Protein AF-A0A2D7C4F8-F1 (afdb_monomer)

Sequence (182 aa):
SFDSSTNKYTITNNQLGSSGSLSIASMSSALSTALSMSTSSTASQGVNAAGMIDGVAMTSFGSQLTSGSGSSKGLTLDLSSSATPTTISVGNSLSNQLSGLLDGFLTSSLSDNYTNSIPEKISDLDNDVADIELESQTVEDRLTSLRERYVSQFTRMEQLSISLKSTQDMMSNLMKSLYSDN

pLDDT: mean 78.39, std 13.44, range [43.91, 95.94]

Mean predicted aligned error: 18.61 Å

Radius of gyration: 54.64 Å; Cα contacts (8 Å, |Δi|>4): 133; chains: 1; bounding box: 105×44×159 Å

Solvent-accessible surface area (backbone atoms only — not comparable to full-atom values): 10742 Å² total; per-residue (Å²): 90,77,39,85,91,77,71,39,74,50,88,83,73,90,54,60,8,56,88,28,47,56,79,51,91,74,82,54,73,68,55,28,65,74,58,74,49,54,69,80,55,79,52,76,72,32,59,48,48,80,56,63,61,97,87,41,75,37,51,53,58,23,42,34,36,33,27,82,55,76,96,51,46,75,45,73,46,74,52,92,59,95,75,72,97,76,88,83,89,78,78,81,51,69,68,55,52,48,48,50,50,48,50,47,48,49,49,50,40,59,72,76,38,50,79,49,57,54,57,48,52,50,52,49,50,54,49,53,52,53,52,52,52,54,52,51,52,54,50,52,53,52,51,50,54,50,50,54,50,50,53,54,50,50,55,51,52,51,54,50,49,52,51,50,52,52,50,49,52,52,51,49,50,51,51,50,53,65,66,69,76,112

Foldseek 3Di:
DADPVVRADDDDFPFAAQVRADFDPDDDPVVCVNHVDDRPRGDPGHHWDWDDDPNHTFDTDGQKTARCDDPRHGPIDGHPDDDDDDDDDDDDDPVNVVVCVVVVCCCCCVPPPVVDPVVVVVVVVVVVVVVVVVVVVVVVVVVVVVVVVVVVVVVVVVVVVVVVVVVVVVVVVVVCVVVVVD

Secondary structure (DSSP, 8-state):
-EETTTTEEPP-----SGGG--------HHHHHHHT--TT--PPPP-----EETTEEPEEETTEEE--SGGGTT-EEE-SS-PPP----PPPPHHHHHHHHHHHHHHHHHHHTTTTHHHHHHHHHHHHHHHHHHHHHHHHHHHHHHHHHHHHHHHHHHHHHHHHHHHHHHHHHHHHHHHH--

Structure (mmCIF, N/CA/C/O backbone):
data_AF-A0A2D7C4F8-F1
#
_entry.id   AF-A0A2D7C4F8-F1
#
loop_
_atom_site.group_PDB
_atom_site.id
_atom_site.type_symbol
_atom_site.label_atom_id
_atom_site.label_alt_id
_atom_site.label_comp_id
_atom_site.label_asym_id
_atom_site.label_entity_id
_atom_site.label_seq_id
_atom_site.pdbx_PDB_ins_code
_atom_site.Cartn_x
_atom_site.Cartn_y
_atom_site.Cartn_z
_atom_site.occupancy
_atom_site.B_iso_or_equiv
_atom_site.auth_seq_id
_atom_site.auth_comp_id
_atom_site.auth_asym_id
_atom_site.auth_atom_id
_atom_site.pdbx_PDB_model_num
ATOM 1 N N . SER A 1 1 ? 34.582 4.085 -41.817 1.00 80.69 1 SER A N 1
ATOM 2 C CA . SER A 1 1 ? 35.970 3.583 -41.781 1.00 80.69 1 SER A CA 1
ATOM 3 C C . SER A 1 1 ? 36.303 2.918 -43.108 1.00 80.69 1 SER A C 1
ATOM 5 O O . SER A 1 1 ? 35.394 2.350 -43.701 1.00 80.69 1 SER A O 1
ATOM 7 N N . PHE A 1 2 ? 37.545 3.007 -43.585 1.00 82.56 2 PHE A N 1
ATOM 8 C CA . PHE A 1 2 ? 38.011 2.294 -44.780 1.00 82.56 2 PHE A CA 1
ATOM 9 C C . PHE A 1 2 ? 38.851 1.089 -44.354 1.00 82.56 2 PHE A C 1
ATOM 11 O O . PHE A 1 2 ? 39.763 1.239 -43.543 1.00 82.56 2 PHE A O 1
ATOM 18 N N . ASP A 1 3 ? 38.535 -0.085 -44.890 1.00 83.25 3 ASP A N 1
ATOM 19 C CA . ASP A 1 3 ? 39.302 -1.311 -44.688 1.00 83.25 3 ASP A CA 1
ATOM 20 C C . ASP A 1 3 ? 40.154 -1.583 -45.933 1.00 83.25 3 ASP A C 1
ATOM 22 O O . ASP A 1 3 ? 39.631 -1.922 -46.995 1.00 83.25 3 ASP A O 1
ATOM 26 N N . SER A 1 4 ? 41.474 -1.431 -45.800 1.00 84.00 4 SER A N 1
ATOM 27 C CA . SER A 1 4 ? 42.439 -1.628 -46.887 1.00 84.00 4 SER A CA 1
ATOM 28 C C . SER A 1 4 ? 42.643 -3.095 -47.272 1.00 84.00 4 SER A C 1
ATOM 30 O O . SER A 1 4 ? 43.149 -3.362 -48.359 1.00 84.00 4 SER A O 1
ATOM 32 N N . SER A 1 5 ? 42.243 -4.045 -46.419 1.00 84.12 5 SER A N 1
ATOM 33 C CA . SER A 1 5 ? 42.342 -5.482 -46.699 1.00 84.12 5 SER A CA 1
ATOM 34 C C . SER A 1 5 ? 41.169 -5.993 -47.538 1.00 84.12 5 SER A C 1
ATOM 36 O O . SER A 1 5 ? 41.344 -6.872 -48.379 1.00 84.12 5 SER A O 1
ATOM 38 N N . THR A 1 6 ? 39.983 -5.403 -47.358 1.00 79.25 6 THR A N 1
ATOM 39 C CA . THR A 1 6 ? 38.773 -5.737 -48.127 1.00 79.25 6 THR A CA 1
ATOM 40 C C . THR A 1 6 ? 38.414 -4.691 -49.186 1.00 79.25 6 THR A C 1
ATOM 42 O O . THR A 1 6 ? 37.493 -4.918 -49.970 1.00 79.25 6 THR A O 1
ATOM 45 N N . ASN A 1 7 ? 39.151 -3.574 -49.233 1.00 77.88 7 ASN A N 1
ATOM 46 C CA . ASN A 1 7 ? 38.943 -2.409 -50.097 1.00 77.88 7 ASN A CA 1
ATOM 47 C C . ASN A 1 7 ? 37.508 -1.845 -50.017 1.00 77.88 7 ASN A C 1
ATOM 49 O O . ASN A 1 7 ? 36.912 -1.479 -51.031 1.00 77.88 7 ASN A O 1
ATOM 53 N N . LYS A 1 8 ? 36.931 -1.816 -48.808 1.00 76.31 8 LYS A N 1
ATOM 54 C CA . LYS A 1 8 ? 35.533 -1.426 -48.554 1.00 76.31 8 LYS A CA 1
ATOM 55 C C . LYS A 1 8 ? 35.432 -0.241 -47.601 1.00 76.31 8 LYS A C 1
ATOM 57 O O . LYS A 1 8 ? 36.183 -0.128 -46.633 1.00 76.31 8 LYS A O 1
ATOM 62 N N . TYR A 1 9 ? 34.439 0.613 -47.846 1.00 79.62 9 TYR A N 1
ATOM 63 C CA . TYR A 1 9 ? 34.016 1.645 -46.905 1.00 79.62 9 TYR A CA 1
ATOM 64 C C . TYR A 1 9 ? 32.867 1.131 -46.037 1.00 79.62 9 TYR A C 1
ATOM 66 O O . TYR A 1 9 ? 31.817 0.741 -46.540 1.00 79.62 9 TYR A O 1
ATOM 74 N N . THR A 1 10 ? 33.051 1.192 -44.723 1.00 78.88 10 THR A N 1
ATOM 75 C CA . THR A 1 10 ? 32.003 0.926 -43.736 1.00 78.88 10 THR A CA 1
ATOM 76 C C . THR A 1 10 ? 31.458 2.247 -43.220 1.00 78.88 10 THR A C 1
ATOM 78 O O . THR A 1 10 ? 32.193 3.042 -42.620 1.00 78.88 10 THR A O 1
ATOM 81 N N . ILE A 1 11 ? 30.167 2.472 -43.441 1.00 79.25 11 ILE A N 1
ATOM 82 C CA . ILE A 1 11 ? 29.407 3.565 -42.839 1.00 79.25 11 ILE A CA 1
ATOM 83 C C . ILE A 1 11 ? 28.662 2.981 -41.641 1.00 79.25 11 ILE A C 1
ATOM 85 O O . ILE A 1 11 ? 27.919 2.012 -41.787 1.00 79.25 11 ILE A O 1
ATOM 89 N N . THR A 1 12 ? 28.873 3.564 -40.465 1.00 79.31 12 THR A N 1
ATOM 90 C CA . THR A 1 12 ? 28.241 3.121 -39.220 1.00 79.31 12 THR A CA 1
ATOM 91 C C . THR A 1 12 ? 27.404 4.258 -38.664 1.00 79.31 12 THR A C 1
ATOM 93 O O . THR A 1 12 ? 27.872 5.393 -38.600 1.00 79.31 12 THR A O 1
ATOM 96 N N . ASN A 1 13 ? 26.179 3.942 -38.254 1.00 79.81 13 ASN A N 1
ATOM 97 C CA . ASN A 1 13 ? 25.366 4.828 -37.437 1.00 79.81 13 ASN A CA 1
ATOM 98 C C . ASN A 1 13 ? 25.393 4.357 -35.990 1.00 79.81 13 ASN A C 1
ATOM 100 O O . ASN A 1 13 ? 25.248 3.167 -35.722 1.00 79.81 13 ASN A O 1
ATOM 104 N N . ASN A 1 14 ? 25.571 5.302 -35.075 1.00 78.31 14 ASN A N 1
ATOM 105 C CA . ASN A 1 14 ? 25.596 5.056 -33.637 1.00 78.31 14 ASN A CA 1
ATOM 106 C C . ASN A 1 14 ? 24.234 5.303 -32.970 1.00 78.31 14 ASN A C 1
ATOM 108 O O . ASN A 1 14 ? 24.121 5.145 -31.758 1.00 78.31 14 ASN A O 1
ATOM 112 N N . GLN A 1 15 ? 23.208 5.695 -33.730 1.00 77.69 15 GLN A N 1
ATOM 113 C CA . GLN A 1 15 ? 21.838 5.773 -33.229 1.00 77.69 15 GLN A CA 1
ATOM 114 C C . GLN A 1 15 ? 21.251 4.367 -33.069 1.00 77.69 15 GLN A C 1
ATOM 116 O O . GLN A 1 15 ? 21.284 3.560 -33.999 1.00 77.69 15 GLN A O 1
ATOM 121 N N . LEU A 1 16 ? 20.698 4.089 -31.890 1.00 76.56 16 LEU A N 1
ATOM 122 C CA . LEU A 1 16 ? 20.032 2.828 -31.573 1.00 76.56 16 LEU A CA 1
ATOM 123 C C . LEU A 1 16 ? 18.546 2.897 -31.955 1.00 76.56 16 LEU A C 1
ATOM 125 O O . LEU A 1 16 ? 17.927 3.960 -31.914 1.00 76.56 16 LEU A O 1
ATOM 129 N N . GLY A 1 17 ? 17.956 1.749 -32.288 1.00 78.00 17 GLY A N 1
ATOM 130 C CA . GLY A 1 17 ? 16.539 1.648 -32.639 1.00 78.00 17 GLY A CA 1
ATOM 131 C C . GLY A 1 17 ? 16.208 1.928 -34.099 1.00 78.00 17 GLY A C 1
ATOM 132 O O . GLY A 1 17 ? 17.077 2.191 -34.927 1.00 78.00 17 GLY A O 1
ATOM 133 N N . SER A 1 18 ? 14.914 1.896 -34.415 1.00 81.00 18 SER A N 1
ATOM 134 C CA . SER A 1 18 ? 14.386 2.068 -35.776 1.00 81.00 18 SER A CA 1
ATOM 135 C C . SER A 1 18 ? 14.745 3.413 -36.409 1.00 81.00 18 SER A C 1
ATOM 137 O O . SER A 1 18 ? 14.948 3.487 -37.622 1.00 81.00 18 SER A O 1
ATOM 139 N N . SER A 1 19 ? 14.900 4.455 -35.590 1.00 79.62 19 SER A N 1
ATOM 140 C CA . SER A 1 19 ? 15.345 5.791 -36.010 1.00 79.62 19 SER A CA 1
ATOM 141 C C . SER A 1 19 ? 16.797 5.819 -36.506 1.00 79.62 19 SER A C 1
ATOM 143 O O . SER A 1 19 ? 17.194 6.761 -37.185 1.00 79.62 19 SER A O 1
ATOM 145 N N . GLY A 1 20 ? 17.591 4.791 -36.191 1.00 79.19 20 GLY A N 1
ATOM 146 C CA . GLY A 1 20 ? 18.976 4.639 -36.629 1.00 79.19 20 GLY A CA 1
ATOM 147 C C . GLY A 1 20 ? 19.153 3.981 -38.002 1.00 79.19 20 GLY A C 1
ATOM 148 O O . GLY A 1 20 ? 20.283 3.680 -38.386 1.00 79.19 20 GLY A O 1
ATOM 149 N N . SER A 1 21 ? 18.075 3.747 -38.750 1.00 80.81 21 SER A N 1
ATOM 150 C CA . SER A 1 21 ? 18.147 3.077 -40.055 1.00 80.81 21 SER A CA 1
ATOM 151 C C . SER A 1 21 ? 18.856 3.940 -41.103 1.00 80.81 21 SER A C 1
ATOM 153 O O . SER A 1 21 ? 18.532 5.115 -41.278 1.00 80.81 21 SER A O 1
ATOM 155 N N . LEU A 1 22 ? 19.818 3.354 -41.822 1.00 79.94 22 LEU A N 1
ATOM 156 C CA . LEU A 1 22 ? 20.552 4.016 -42.905 1.00 79.94 22 LEU A CA 1
ATOM 157 C C . LEU A 1 22 ? 20.064 3.523 -44.259 1.00 79.94 22 LEU A C 1
ATOM 159 O O . LEU A 1 22 ? 19.889 2.330 -44.473 1.00 79.94 22 LEU A O 1
ATOM 163 N N . SER A 1 23 ? 19.896 4.441 -45.202 1.00 83.06 23 SER A N 1
ATOM 164 C CA . SER A 1 23 ? 19.632 4.094 -46.596 1.00 83.06 23 SER A CA 1
ATOM 165 C C . SER A 1 23 ? 20.352 5.061 -47.524 1.00 83.06 23 SER A C 1
ATOM 167 O O . SER A 1 23 ? 20.617 6.212 -47.170 1.00 83.06 23 SER A O 1
ATOM 169 N N . ILE A 1 24 ? 20.694 4.579 -48.716 1.00 83.88 24 ILE A N 1
ATOM 170 C CA . ILE A 1 24 ? 21.312 5.390 -49.763 1.00 83.88 24 ILE A CA 1
ATOM 171 C C . ILE A 1 24 ? 20.196 5.796 -50.721 1.00 83.88 24 ILE A C 1
ATOM 173 O O . ILE A 1 24 ? 19.728 4.982 -51.513 1.00 83.88 24 ILE A O 1
ATOM 177 N N . ALA A 1 25 ? 19.758 7.052 -50.631 1.00 86.00 25 ALA A N 1
ATOM 178 C CA . ALA A 1 25 ? 18.639 7.558 -51.427 1.00 86.00 25 ALA A CA 1
ATOM 179 C C . ALA A 1 25 ? 18.988 7.701 -52.918 1.00 86.00 25 ALA A C 1
ATOM 181 O O . ALA A 1 25 ? 18.169 7.418 -53.789 1.00 86.00 25 ALA A O 1
ATOM 182 N N . SER A 1 26 ? 20.211 8.134 -53.223 1.00 85.56 26 SER A N 1
ATOM 183 C CA . SER A 1 26 ? 20.713 8.271 -54.588 1.00 85.56 26 SER A CA 1
ATOM 184 C C . SER A 1 26 ? 22.238 8.219 -54.607 1.00 85.56 26 SER A C 1
ATOM 186 O O . SER A 1 26 ? 22.903 8.521 -53.615 1.00 85.56 26 SER A O 1
ATOM 188 N N . MET A 1 27 ? 22.802 7.804 -55.740 1.00 86.06 27 MET A N 1
ATOM 189 C CA . MET A 1 27 ? 24.244 7.790 -55.962 1.00 86.06 27 MET A CA 1
ATOM 190 C C . MET A 1 27 ? 24.550 7.878 -57.458 1.00 86.06 27 MET A C 1
ATOM 192 O O . MET A 1 27 ? 23.801 7.353 -58.280 1.00 86.06 27 MET A O 1
ATOM 196 N N . SER A 1 28 ? 25.650 8.542 -57.819 1.00 89.44 28 SER A N 1
ATOM 197 C CA . SER A 1 28 ? 26.116 8.591 -59.206 1.00 89.44 28 SER A CA 1
ATOM 198 C C . SER A 1 28 ? 26.785 7.276 -59.620 1.00 89.44 28 SER A C 1
ATOM 200 O O . SER A 1 28 ? 27.368 6.573 -58.795 1.00 89.44 28 SER A O 1
ATOM 202 N N . SER A 1 29 ? 26.765 6.971 -60.918 1.00 87.19 29 SER A N 1
ATOM 203 C CA . SER A 1 29 ? 27.402 5.773 -61.488 1.00 87.19 29 SER A CA 1
ATOM 204 C C . SER A 1 29 ? 28.923 5.733 -61.279 1.00 87.19 29 SER A C 1
ATOM 206 O O . SER A 1 29 ? 29.516 4.667 -61.103 1.00 87.19 29 SER A O 1
ATOM 208 N N . ALA A 1 30 ? 29.571 6.901 -61.260 1.00 87.75 30 ALA A N 1
ATOM 209 C CA . ALA A 1 30 ? 30.995 7.011 -60.961 1.00 87.75 30 ALA A CA 1
ATOM 210 C C . ALA A 1 30 ? 31.294 6.619 -59.504 1.00 87.75 30 ALA A C 1
ATOM 212 O O . ALA A 1 30 ? 32.216 5.845 -59.249 1.00 87.75 30 ALA A O 1
ATOM 213 N N . LEU A 1 31 ? 30.483 7.097 -58.552 1.00 84.69 31 LEU A N 1
ATOM 214 C CA . LEU A 1 31 ? 30.671 6.811 -57.130 1.00 84.69 31 LEU A CA 1
ATOM 215 C C . LEU A 1 31 ? 30.272 5.368 -56.778 1.00 84.69 31 LEU A C 1
ATOM 217 O O . LEU A 1 31 ? 30.963 4.728 -55.990 1.00 84.69 31 LEU A O 1
ATOM 221 N N . SER A 1 32 ? 29.235 4.816 -57.420 1.00 84.38 32 SER A N 1
ATOM 222 C CA . SER A 1 32 ? 28.855 3.404 -57.257 1.00 84.38 32 SER A CA 1
ATOM 223 C C . SER A 1 32 ? 29.971 2.456 -57.689 1.00 84.38 32 SER A C 1
ATOM 225 O O . SER A 1 32 ? 30.239 1.466 -57.014 1.00 84.38 32 SER A O 1
ATOM 227 N N . THR A 1 33 ? 30.654 2.786 -58.789 1.00 82.44 33 THR A N 1
ATOM 228 C CA . THR A 1 33 ? 31.781 2.000 -59.310 1.00 82.44 33 THR A CA 1
ATOM 229 C C . THR A 1 33 ? 33.013 2.142 -58.417 1.00 82.44 33 THR A C 1
ATOM 231 O O . THR A 1 33 ? 33.652 1.146 -58.093 1.00 82.44 33 THR A O 1
ATOM 234 N N . ALA A 1 34 ? 33.324 3.363 -57.971 1.00 82.12 34 ALA A N 1
ATOM 235 C CA . ALA A 1 34 ? 34.498 3.633 -57.143 1.00 82.12 34 ALA A CA 1
ATOM 236 C C . ALA A 1 34 ? 34.397 3.031 -55.729 1.00 82.12 34 ALA A C 1
ATOM 238 O O . ALA A 1 34 ? 35.395 2.547 -55.204 1.00 82.12 34 ALA A O 1
ATOM 239 N N 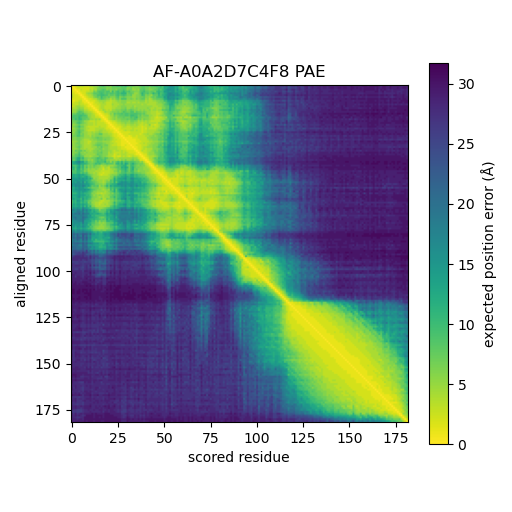. LEU A 1 35 ? 33.209 3.051 -55.110 1.00 80.56 35 LEU A N 1
ATOM 240 C CA . LEU A 1 35 ? 33.002 2.570 -53.736 1.00 80.56 35 LEU A CA 1
ATOM 241 C C . LEU A 1 35 ? 32.406 1.155 -53.676 1.00 80.56 35 LEU A C 1
ATOM 243 O O . LEU A 1 35 ? 32.260 0.614 -52.583 1.00 80.56 35 LEU A O 1
ATOM 247 N N . SER A 1 36 ? 32.064 0.549 -54.822 1.00 79.19 36 SER A N 1
ATOM 248 C CA . SER A 1 36 ? 31.381 -0.755 -54.903 1.00 79.19 36 SER A CA 1
ATOM 249 C C . SER A 1 36 ? 30.112 -0.831 -54.036 1.00 79.19 36 SER A C 1
ATOM 251 O O . SER A 1 36 ? 29.810 -1.854 -53.422 1.00 79.19 36 SER A O 1
ATOM 253 N N . MET A 1 37 ? 29.371 0.275 -53.977 1.00 79.12 37 MET A N 1
ATOM 254 C CA . MET A 1 37 ? 28.110 0.416 -53.246 1.00 79.12 37 MET A CA 1
ATOM 255 C C . MET A 1 37 ? 26.978 0.706 -54.240 1.00 79.12 37 MET A C 1
ATOM 257 O O . MET A 1 37 ? 27.218 1.157 -55.361 1.00 79.12 37 MET A O 1
ATOM 261 N N . SER A 1 38 ? 25.727 0.493 -53.847 1.00 81.38 38 SER A N 1
ATOM 262 C CA . SER A 1 38 ? 24.548 0.863 -54.638 1.00 81.38 38 SER A CA 1
ATOM 263 C C . SER A 1 38 ? 23.388 1.276 -53.731 1.00 81.38 38 SER A C 1
ATOM 265 O O . SER A 1 38 ? 23.434 1.080 -52.520 1.00 81.38 38 SER A O 1
ATOM 267 N N . THR A 1 39 ? 22.313 1.820 -54.305 1.00 80.81 39 THR A N 1
ATOM 268 C CA . THR A 1 39 ? 21.062 2.090 -53.568 1.00 80.81 39 THR A CA 1
ATOM 269 C C . THR A 1 39 ? 20.406 0.817 -53.020 1.00 80.81 39 THR A C 1
ATOM 271 O O . THR A 1 39 ? 19.573 0.890 -52.123 1.00 80.81 39 THR A O 1
ATOM 274 N N . SER A 1 40 ? 20.801 -0.358 -53.520 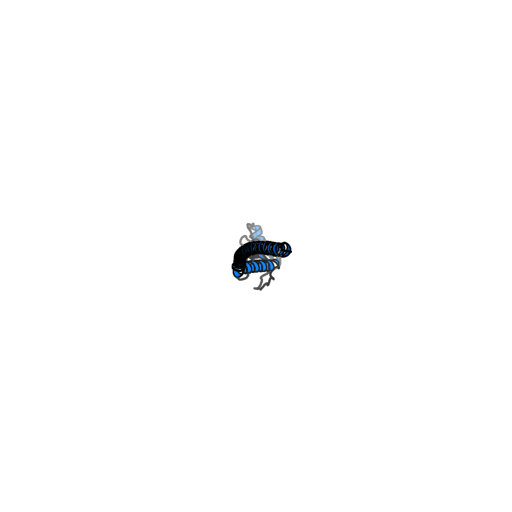1.00 74.75 40 SER A N 1
ATOM 275 C CA . SER A 1 40 ? 20.385 -1.669 -53.011 1.00 74.75 40 SER A CA 1
ATOM 276 C C . SER A 1 40 ? 21.328 -2.232 -51.943 1.00 74.75 40 SER A C 1
ATOM 278 O O . SER A 1 40 ? 21.067 -3.315 -51.423 1.00 74.75 40 SER A O 1
ATOM 280 N N . SER A 1 41 ? 22.427 -1.544 -51.612 1.00 74.06 41 SER A N 1
ATOM 281 C CA . SER A 1 41 ? 23.290 -1.935 -50.498 1.00 74.06 41 SER A CA 1
ATOM 282 C C . SER A 1 41 ? 22.507 -1.817 -49.193 1.00 74.06 41 SER A C 1
ATOM 284 O O . SER A 1 41 ? 22.204 -0.723 -48.723 1.00 74.06 41 SER A O 1
ATOM 286 N N . THR A 1 42 ? 22.161 -2.962 -48.614 1.00 63.09 42 THR A N 1
ATOM 287 C CA . THR A 1 42 ? 21.406 -3.046 -47.367 1.00 63.09 42 THR A CA 1
ATOM 288 C C . THR A 1 42 ? 22.293 -2.635 -46.197 1.00 63.09 42 THR A C 1
ATOM 290 O O . THR A 1 42 ? 23.211 -3.369 -45.827 1.00 63.09 42 THR A O 1
ATOM 293 N N . ALA A 1 43 ? 22.015 -1.483 -45.588 1.00 66.88 43 ALA A N 1
ATOM 294 C CA . ALA A 1 43 ? 22.417 -1.267 -44.205 1.00 66.88 43 ALA A CA 1
ATOM 295 C C . ALA A 1 43 ? 21.579 -2.193 -43.309 1.00 66.88 43 ALA A C 1
ATOM 297 O O . ALA A 1 43 ? 20.421 -2.483 -43.619 1.00 66.88 43 ALA A O 1
ATOM 298 N N . SER A 1 44 ? 22.149 -2.668 -42.199 1.00 71.44 44 SER A N 1
ATOM 299 C CA . SER A 1 44 ? 21.338 -3.328 -41.176 1.00 71.44 44 SER A CA 1
ATOM 300 C C . SER A 1 44 ? 20.308 -2.321 -40.676 1.00 71.44 44 SER A C 1
ATOM 302 O O . SER A 1 44 ? 20.680 -1.250 -40.195 1.00 71.44 44 SER A O 1
ATOM 304 N N . GLN A 1 45 ? 19.026 -2.650 -40.812 1.00 75.00 45 GLN A N 1
ATOM 305 C CA . GLN A 1 45 ? 17.955 -1.815 -40.283 1.00 75.00 45 GLN A CA 1
ATOM 306 C C . GLN A 1 45 ? 18.117 -1.719 -38.766 1.00 75.00 45 GLN A C 1
ATOM 308 O O . GLN A 1 45 ? 18.418 -2.715 -38.100 1.00 75.00 45 GLN A O 1
ATOM 313 N N . GLY A 1 46 ? 17.929 -0.519 -38.226 1.00 73.50 46 GLY A N 1
ATOM 314 C CA . GLY A 1 46 ? 17.864 -0.350 -36.787 1.00 73.50 46 GLY A CA 1
ATOM 315 C C . GLY A 1 46 ? 16.600 -1.027 -36.260 1.00 73.50 46 GLY A C 1
ATOM 316 O O . GLY A 1 46 ? 15.521 -0.871 -36.832 1.00 73.50 46 GLY A O 1
ATOM 317 N N . VAL A 1 47 ? 16.719 -1.794 -35.181 1.00 79.88 47 VAL A N 1
ATOM 318 C CA . VAL A 1 47 ? 15.582 -2.438 -34.511 1.00 79.88 47 VAL A CA 1
ATOM 319 C C . VAL A 1 47 ? 15.541 -1.922 -33.082 1.00 79.88 47 VAL A C 1
ATOM 321 O O . VAL A 1 47 ? 16.584 -1.789 -32.441 1.00 79.88 47 VAL A O 1
ATOM 324 N N . ASN A 1 48 ? 14.350 -1.571 -32.601 1.00 81.56 48 ASN A N 1
ATOM 325 C CA . ASN A 1 48 ? 14.181 -1.177 -31.205 1.00 81.56 48 ASN A CA 1
ATOM 326 C C . ASN A 1 48 ? 14.404 -2.386 -30.293 1.00 81.56 48 ASN A C 1
ATOM 328 O O . ASN A 1 48 ? 14.097 -3.519 -30.668 1.00 81.56 48 ASN A O 1
ATOM 332 N N . ALA A 1 49 ? 14.915 -2.141 -29.088 1.00 81.50 49 ALA A N 1
ATOM 333 C CA . ALA A 1 49 ? 14.941 -3.159 -28.051 1.00 81.50 49 ALA A CA 1
ATOM 334 C C . ALA A 1 49 ? 13.518 -3.677 -27.806 1.00 81.50 49 ALA A C 1
ATOM 336 O O . ALA A 1 49 ? 12.556 -2.920 -27.876 1.00 81.50 49 ALA A O 1
ATOM 337 N N . ALA A 1 50 ? 13.373 -4.960 -27.507 1.00 81.56 50 ALA A N 1
ATOM 338 C CA . ALA A 1 50 ? 12.093 -5.549 -27.144 1.00 81.56 50 ALA A CA 1
ATOM 339 C C . ALA A 1 50 ? 12.274 -6.351 -25.861 1.00 81.56 50 ALA A C 1
ATOM 341 O O . ALA A 1 50 ? 13.281 -7.036 -25.686 1.00 81.56 50 ALA A O 1
ATOM 342 N N . GLY A 1 51 ? 11.301 -6.260 -24.961 1.00 78.94 51 GLY A N 1
ATOM 343 C CA . GLY A 1 51 ? 11.354 -6.940 -23.677 1.00 78.94 51 GLY A CA 1
ATOM 344 C C . GLY A 1 51 ? 9.990 -6.997 -23.009 1.00 78.94 51 GLY A C 1
ATOM 345 O O . GLY A 1 51 ? 9.052 -6.295 -23.399 1.00 78.94 51 GLY A O 1
ATOM 346 N N . MET A 1 52 ? 9.893 -7.867 -22.009 1.00 82.25 52 MET A N 1
ATOM 347 C CA . MET A 1 52 ? 8.695 -8.060 -21.204 1.00 82.25 52 MET A CA 1
ATOM 348 C C . MET A 1 52 ? 9.063 -8.015 -19.724 1.00 82.25 52 MET A C 1
ATOM 350 O O . MET A 1 52 ? 10.112 -8.527 -19.336 1.00 82.25 52 MET A O 1
ATOM 354 N N . ILE A 1 53 ? 8.176 -7.456 -18.906 1.00 79.69 53 ILE A N 1
ATOM 355 C CA . ILE A 1 53 ? 8.209 -7.596 -17.445 1.00 79.69 53 ILE A CA 1
ATOM 356 C C . ILE A 1 53 ? 6.909 -8.274 -17.043 1.00 79.69 53 ILE A C 1
ATOM 358 O O . ILE A 1 53 ? 5.842 -7.835 -17.465 1.00 79.69 53 ILE A O 1
ATOM 362 N N . ASP A 1 54 ? 6.996 -9.357 -16.272 1.00 76.25 54 ASP A N 1
ATOM 363 C CA . ASP A 1 54 ? 5.839 -10.143 -15.816 1.00 76.25 54 ASP A CA 1
ATOM 364 C C . ASP A 1 54 ? 4.883 -10.562 -16.952 1.00 76.25 54 ASP A C 1
ATOM 366 O O . ASP A 1 54 ? 3.664 -10.575 -16.804 1.00 76.25 54 ASP A O 1
ATOM 370 N N . GLY A 1 55 ? 5.439 -10.880 -18.128 1.00 79.06 55 GLY A N 1
ATOM 371 C CA . GLY A 1 55 ? 4.670 -11.275 -19.317 1.00 79.06 55 GLY A CA 1
ATOM 372 C C . GLY A 1 55 ? 3.994 -10.118 -20.064 1.00 79.06 55 GLY A C 1
ATOM 373 O O . GLY A 1 55 ? 3.354 -10.345 -21.089 1.00 79.06 55 GLY A O 1
ATOM 374 N N . VAL A 1 56 ? 4.158 -8.878 -19.601 1.00 82.25 56 VAL A N 1
ATOM 375 C CA . VAL A 1 56 ? 3.643 -7.674 -20.257 1.00 82.25 56 VAL A CA 1
ATOM 376 C C . VAL A 1 56 ? 4.721 -7.078 -21.156 1.00 82.25 56 VAL A C 1
ATOM 378 O O . VAL A 1 56 ? 5.824 -6.773 -20.700 1.00 82.25 56 VAL A O 1
ATOM 381 N N . ALA A 1 57 ? 4.400 -6.889 -22.437 1.00 83.94 57 ALA A N 1
ATOM 382 C CA . ALA A 1 57 ? 5.294 -6.238 -23.390 1.00 83.94 57 ALA A CA 1
ATOM 383 C C . ALA A 1 57 ? 5.535 -4.768 -23.015 1.00 83.94 57 ALA A C 1
ATOM 385 O O . ALA A 1 57 ? 4.600 -4.017 -22.733 1.00 83.94 57 ALA A O 1
ATOM 386 N N . MET A 1 58 ? 6.802 -4.361 -23.029 1.00 84.94 58 MET A N 1
ATOM 387 C CA . MET A 1 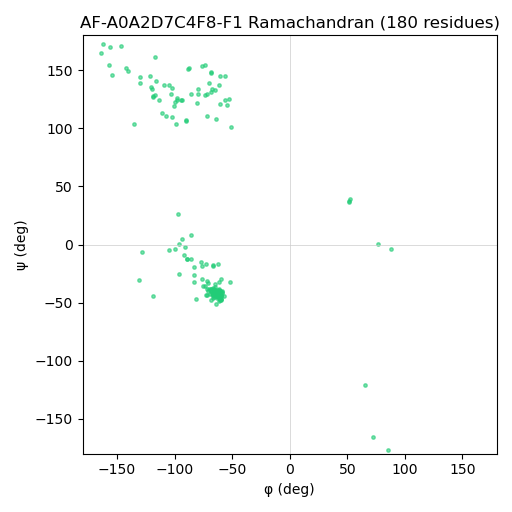58 ? 7.206 -2.983 -22.763 1.00 84.94 58 MET A CA 1
ATOM 388 C C . MET A 1 58 ? 7.182 -2.134 -24.037 1.00 84.94 58 MET A C 1
ATOM 390 O O . MET A 1 58 ? 7.416 -2.632 -25.139 1.00 84.94 58 MET A O 1
ATOM 394 N N . THR A 1 59 ? 6.959 -0.830 -23.879 1.00 86.75 59 THR A N 1
ATOM 395 C CA . THR A 1 59 ? 7.104 0.139 -24.968 1.00 86.75 59 THR A CA 1
ATOM 396 C C . THR A 1 59 ? 8.578 0.466 -25.154 1.00 86.75 59 THR A C 1
ATOM 398 O O . THR A 1 59 ? 9.260 0.818 -24.195 1.00 86.75 59 THR A O 1
ATOM 401 N N . SER A 1 60 ? 9.069 0.377 -26.386 1.00 85.56 60 SER A N 1
ATOM 402 C CA . SER A 1 60 ? 10.482 0.569 -26.704 1.00 85.56 60 SER A CA 1
ATOM 403 C C . SER A 1 60 ? 10.759 1.864 -27.459 1.00 85.56 60 SER A C 1
ATOM 405 O O . SER A 1 60 ? 10.080 2.154 -28.447 1.00 85.56 60 SER A O 1
ATOM 407 N N . PHE A 1 61 ? 11.824 2.566 -27.085 1.00 83.94 61 PHE A N 1
ATOM 408 C CA . PHE A 1 61 ? 12.406 3.657 -27.858 1.00 83.94 61 PHE A CA 1
ATOM 409 C C . PHE A 1 61 ? 13.933 3.510 -27.888 1.00 83.94 61 PHE A C 1
ATOM 411 O O . PHE A 1 61 ? 14.615 3.788 -26.902 1.00 83.94 61 PHE A O 1
ATOM 418 N N . GLY A 1 62 ? 14.492 3.043 -29.010 1.00 83.62 62 GLY A N 1
ATOM 419 C CA . GLY A 1 62 ? 15.925 2.750 -29.077 1.00 83.62 62 GLY A CA 1
ATOM 420 C C . GLY A 1 62 ? 16.309 1.591 -28.156 1.00 83.62 62 GLY A C 1
ATOM 421 O O . GLY A 1 62 ? 15.786 0.488 -28.310 1.00 83.62 62 GLY A O 1
ATOM 422 N N . SER A 1 63 ? 17.217 1.850 -27.214 1.00 80.38 63 SER A N 1
ATOM 423 C CA . SER A 1 63 ? 17.606 0.934 -26.130 1.00 80.38 63 SER A CA 1
ATOM 424 C C . SER A 1 63 ? 16.705 1.021 -24.897 1.00 80.38 63 SER A C 1
ATOM 426 O O . SER A 1 63 ? 16.777 0.161 -24.020 1.00 80.38 63 SER A O 1
ATOM 428 N N . GLN A 1 64 ? 15.857 2.047 -24.816 1.00 85.00 64 GLN A N 1
ATOM 429 C CA . GLN A 1 64 ? 15.035 2.299 -23.647 1.00 85.00 64 GLN A CA 1
ATOM 430 C C . GLN A 1 64 ? 13.731 1.502 -23.723 1.00 85.00 64 GLN A C 1
ATOM 432 O O . GLN A 1 64 ? 13.009 1.562 -24.720 1.00 85.00 64 GLN A O 1
ATOM 437 N N . LEU A 1 65 ? 13.415 0.777 -22.656 1.00 84.88 65 LEU A N 1
ATOM 438 C CA . LEU A 1 65 ? 12.154 0.077 -22.463 1.00 84.88 65 LEU A CA 1
ATOM 439 C C . LEU A 1 65 ? 11.400 0.722 -21.305 1.00 84.88 65 LEU A C 1
ATOM 441 O O . LEU A 1 65 ? 11.906 0.775 -20.188 1.00 84.88 65 LEU A O 1
ATOM 445 N N . THR A 1 66 ? 10.169 1.154 -21.547 1.00 85.81 66 THR A N 1
ATOM 446 C CA . THR A 1 66 ? 9.281 1.696 -20.518 1.00 85.81 66 THR A CA 1
ATOM 447 C C . THR A 1 66 ? 8.058 0.809 -20.377 1.00 85.81 66 THR A C 1
ATOM 449 O O . THR A 1 66 ? 7.377 0.489 -21.354 1.00 85.81 66 THR A O 1
ATOM 452 N N . SER A 1 67 ? 7.757 0.403 -19.148 1.00 85.94 67 SER A N 1
ATOM 453 C CA . SER A 1 67 ? 6.541 -0.350 -18.869 1.00 85.94 67 SER A CA 1
ATOM 454 C C . SER A 1 67 ? 5.347 0.602 -18.778 1.00 85.94 67 SER A C 1
ATOM 456 O O . SER A 1 67 ? 5.326 1.538 -17.976 1.00 85.94 67 SER A O 1
ATOM 458 N N . GLY A 1 68 ? 4.341 0.378 -19.625 1.00 80.94 68 GLY A N 1
ATOM 459 C CA . GLY A 1 68 ? 3.124 1.194 -19.677 1.00 80.94 68 GLY A CA 1
ATOM 460 C C . GLY A 1 68 ? 1.977 0.681 -18.802 1.00 80.94 68 GLY A C 1
ATOM 461 O O . GLY A 1 68 ? 0.965 1.370 -18.663 1.00 80.94 68 GLY A O 1
ATOM 462 N N . SER A 1 69 ? 2.096 -0.518 -18.224 1.00 77.25 69 SER A N 1
ATOM 463 C CA . SER A 1 69 ? 0.994 -1.178 -17.513 1.00 77.25 69 SER A CA 1
ATOM 464 C C . SER A 1 69 ? 1.481 -2.194 -16.473 1.00 77.25 69 SER A C 1
ATOM 466 O O . SER A 1 69 ? 2.667 -2.505 -16.406 1.00 77.25 69 SER A O 1
ATOM 468 N N . GLY A 1 70 ? 0.564 -2.683 -15.632 1.00 77.12 70 GLY A N 1
ATOM 469 C CA . GLY A 1 70 ? 0.878 -3.607 -14.538 1.00 77.12 70 GLY A CA 1
ATOM 470 C C . GLY A 1 70 ? 1.624 -2.951 -13.371 1.00 77.12 70 GLY A C 1
ATOM 471 O O . GLY A 1 70 ? 1.693 -1.725 -13.260 1.00 77.12 70 GLY A O 1
ATOM 472 N N . SER A 1 71 ? 2.197 -3.782 -12.498 1.00 73.94 71 SER A N 1
ATOM 473 C CA . SER A 1 71 ? 2.937 -3.350 -11.300 1.00 73.94 71 SER A CA 1
ATOM 474 C C . SER A 1 71 ? 4.240 -2.611 -11.614 1.00 73.94 71 SER A C 1
ATOM 476 O O . SER A 1 71 ? 4.768 -1.903 -10.765 1.00 73.94 71 SER A O 1
ATOM 478 N N . SER A 1 72 ? 4.753 -2.754 -12.837 1.00 74.81 72 SER A N 1
ATOM 479 C CA . SER A 1 72 ? 5.961 -2.080 -13.316 1.00 74.81 72 SER A CA 1
ATOM 480 C C . SER A 1 72 ? 5.673 -0.769 -14.051 1.00 74.81 72 SER A C 1
ATOM 482 O O . SER A 1 72 ? 6.604 -0.161 -14.573 1.00 74.81 72 SER A O 1
ATOM 484 N N . LYS A 1 73 ? 4.415 -0.305 -14.109 1.00 79.25 73 LYS A N 1
ATOM 485 C CA . LYS A 1 73 ? 4.033 0.915 -14.836 1.00 79.25 73 LYS A CA 1
ATOM 486 C C . LYS A 1 73 ? 4.894 2.114 -14.418 1.00 79.25 73 LYS A C 1
ATOM 488 O O . LYS A 1 73 ? 4.932 2.489 -13.250 1.00 79.25 73 LYS A O 1
ATOM 493 N N . GLY A 1 74 ? 5.527 2.753 -15.399 1.00 76.56 74 GLY A N 1
ATOM 494 C CA . GLY A 1 74 ? 6.420 3.897 -15.197 1.00 76.56 74 GLY A CA 1
ATOM 495 C C . GLY A 1 74 ? 7.881 3.522 -14.934 1.00 76.56 74 GLY A C 1
ATOM 496 O O . GLY A 1 74 ? 8.722 4.414 -14.868 1.00 76.56 74 GLY A O 1
ATOM 497 N N . LEU A 1 75 ? 8.209 2.230 -14.830 1.00 79.12 75 LEU A N 1
ATOM 498 C CA . LEU A 1 75 ? 9.592 1.770 -14.803 1.00 79.12 75 LEU A CA 1
ATOM 499 C C . LEU A 1 75 ? 10.208 1.909 -16.197 1.00 79.12 75 LEU A C 1
ATOM 501 O O . LEU A 1 75 ? 9.659 1.406 -17.181 1.00 79.12 75 LEU A O 1
ATOM 505 N N . THR A 1 76 ? 11.375 2.545 -16.248 1.00 82.88 76 THR A N 1
ATOM 506 C CA . THR A 1 76 ? 12.169 2.716 -17.462 1.00 82.88 76 THR A CA 1
ATOM 507 C C . THR A 1 76 ? 13.520 2.032 -17.286 1.00 82.88 76 THR A C 1
ATOM 509 O O . THR A 1 76 ? 14.227 2.279 -16.312 1.00 82.88 76 THR A O 1
ATOM 512 N N . LEU A 1 77 ? 13.867 1.168 -18.233 1.00 77.88 77 LEU A N 1
ATOM 513 C CA . LEU A 1 77 ? 15.108 0.403 -18.302 1.00 77.88 77 LEU A CA 1
ATOM 514 C C . LEU A 1 77 ? 15.883 0.837 -19.544 1.00 77.88 77 LEU A C 1
ATOM 516 O O . LEU A 1 77 ? 15.284 1.036 -20.59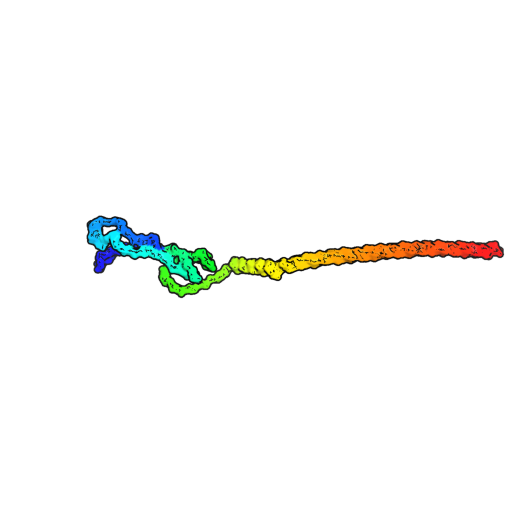6 1.00 77.88 77 LEU A O 1
ATOM 520 N N . ASP A 1 78 ? 17.202 0.949 -19.439 1.00 82.69 78 ASP A N 1
ATOM 521 C CA . ASP A 1 78 ? 18.080 1.195 -20.584 1.00 82.69 78 ASP A CA 1
ATOM 522 C C . ASP A 1 78 ? 18.914 -0.061 -20.850 1.00 82.69 78 ASP A C 1
ATOM 524 O O . ASP A 1 78 ? 19.710 -0.482 -20.005 1.00 82.69 78 ASP A O 1
ATOM 528 N N . LEU A 1 79 ? 18.684 -0.715 -21.990 1.00 75.44 79 LEU A N 1
ATOM 529 C CA . LEU A 1 79 ? 19.405 -1.927 -22.369 1.00 75.44 79 LEU A CA 1
ATOM 530 C C . LEU A 1 79 ? 20.651 -1.564 -23.174 1.00 75.44 79 LEU A C 1
ATOM 532 O O . LEU A 1 79 ? 20.582 -1.262 -24.363 1.00 75.44 79 LEU A O 1
ATOM 536 N N . SER A 1 80 ? 21.819 -1.684 -22.547 1.00 66.69 80 SER A N 1
ATOM 537 C CA . SER A 1 80 ? 23.107 -1.471 -23.216 1.00 66.69 80 SER A CA 1
ATOM 538 C C . SER A 1 80 ? 23.533 -2.634 -24.126 1.00 66.69 80 SER A C 1
ATOM 540 O O . SER A 1 80 ? 24.391 -2.457 -24.989 1.00 66.69 80 SER A O 1
ATOM 542 N N . SER A 1 81 ? 22.957 -3.831 -23.955 1.00 62.62 81 SER A N 1
ATOM 543 C CA . SER A 1 81 ? 23.222 -5.018 -24.781 1.00 62.62 81 SER A CA 1
ATOM 544 C C . SER A 1 81 ? 22.112 -6.068 -24.625 1.00 62.62 81 SER A C 1
ATOM 546 O O . SER A 1 81 ? 21.216 -5.898 -23.799 1.00 62.62 81 SER A O 1
ATOM 548 N N . SER A 1 82 ? 22.150 -7.135 -25.435 1.00 61.38 82 SER A N 1
ATOM 549 C CA . SER A 1 82 ? 21.212 -8.267 -25.365 1.00 61.38 82 SER A CA 1
ATOM 550 C C . SER A 1 82 ? 21.123 -8.811 -23.935 1.00 61.38 82 SER A C 1
ATOM 552 O O . SER A 1 82 ? 22.005 -9.543 -23.490 1.00 61.38 82 SER A O 1
ATOM 554 N N . ALA A 1 83 ? 20.059 -8.451 -23.220 1.00 60.84 83 ALA A N 1
ATOM 555 C CA . ALA A 1 83 ? 19.849 -8.870 -21.844 1.00 60.84 83 ALA A CA 1
ATOM 556 C C . ALA A 1 83 ? 19.294 -10.299 -21.803 1.00 60.84 83 ALA A C 1
ATOM 558 O O . ALA A 1 83 ? 18.365 -10.643 -22.536 1.00 60.84 83 ALA A O 1
ATOM 559 N N . THR A 1 84 ? 19.856 -11.139 -20.938 1.00 63.66 84 THR A N 1
ATOM 560 C CA . THR A 1 84 ? 19.251 -12.423 -20.578 1.00 63.66 84 THR A CA 1
ATOM 561 C C . THR A 1 84 ? 18.047 -12.194 -19.656 1.00 63.66 84 THR A C 1
ATOM 563 O O . THR A 1 84 ? 17.999 -11.180 -18.951 1.00 63.66 84 THR A O 1
ATOM 566 N N . PRO A 1 85 ? 17.064 -13.116 -19.626 1.00 64.50 85 PRO A N 1
ATOM 567 C CA . PRO A 1 85 ? 15.968 -13.045 -18.667 1.00 64.50 85 PRO A CA 1
ATOM 568 C C . PRO A 1 85 ? 16.520 -12.961 -17.240 1.00 64.50 85 PRO A C 1
ATOM 570 O O . PRO A 1 85 ? 17.268 -13.836 -16.805 1.00 64.50 85 PRO A O 1
ATOM 573 N N . THR A 1 86 ? 16.189 -11.885 -16.532 1.00 64.62 86 THR A N 1
ATOM 574 C CA . THR A 1 86 ? 16.695 -11.589 -15.187 1.00 64.62 86 THR A CA 1
ATOM 575 C C . THR A 1 86 ? 15.580 -11.011 -14.326 1.00 64.62 86 THR A C 1
ATOM 577 O O . THR A 1 86 ? 14.670 -10.352 -14.827 1.00 64.62 86 THR A O 1
ATOM 580 N N . THR A 1 87 ? 15.647 -11.272 -13.021 1.00 67.00 87 THR A N 1
ATOM 581 C CA . THR A 1 87 ? 14.678 -10.764 -12.045 1.00 67.00 87 THR A CA 1
ATOM 582 C C . THR A 1 87 ? 15.267 -9.553 -11.338 1.00 67.00 87 THR A C 1
ATOM 584 O O . THR A 1 87 ? 16.324 -9.650 -10.716 1.00 67.00 87 THR A O 1
ATOM 587 N N . ILE A 1 88 ? 14.573 -8.418 -11.413 1.00 62.81 88 ILE A N 1
ATOM 588 C CA . ILE A 1 88 ? 14.944 -7.186 -10.713 1.00 62.81 88 ILE A CA 1
ATOM 589 C C . ILE A 1 88 ? 13.947 -6.984 -9.571 1.00 62.81 88 ILE A C 1
ATOM 591 O O . ILE A 1 88 ? 12.777 -6.697 -9.808 1.00 62.81 88 ILE A O 1
ATOM 595 N N . SER A 1 89 ? 14.409 -7.128 -8.329 1.00 60.62 89 SER A N 1
ATOM 596 C CA . SER A 1 89 ? 13.592 -6.873 -7.140 1.00 60.62 89 SER A CA 1
ATOM 597 C C . SER A 1 89 ? 13.742 -5.417 -6.713 1.00 60.62 89 SER A C 1
ATOM 599 O O . SER A 1 89 ? 14.779 -5.029 -6.176 1.00 60.62 89 SER A O 1
ATOM 601 N N . VAL A 1 90 ? 12.710 -4.606 -6.941 1.00 65.50 90 VAL A N 1
ATOM 602 C CA . VAL A 1 90 ? 12.654 -3.219 -6.459 1.00 65.50 90 VAL A CA 1
ATOM 603 C C . VAL A 1 90 ? 11.837 -3.184 -5.169 1.00 65.50 90 VAL A C 1
ATOM 605 O O . VAL A 1 90 ? 10.719 -3.688 -5.121 1.00 65.50 90 VAL A O 1
ATOM 608 N N . GLY A 1 91 ? 12.410 -2.621 -4.104 1.00 58.50 91 GLY A N 1
ATOM 609 C CA . GLY A 1 91 ? 11.720 -2.460 -2.825 1.00 58.50 91 GLY A CA 1
ATOM 610 C C . GLY A 1 91 ? 10.617 -1.404 -2.913 1.00 58.50 91 GLY A C 1
ATOM 611 O O . GLY A 1 91 ? 10.811 -0.347 -3.513 1.00 58.50 91 GLY A O 1
ATOM 612 N N . ASN A 1 92 ? 9.469 -1.680 -2.293 1.00 63.16 92 ASN A N 1
ATOM 613 C CA . ASN A 1 92 ? 8.360 -0.732 -2.210 1.00 63.16 92 ASN A CA 1
ATOM 61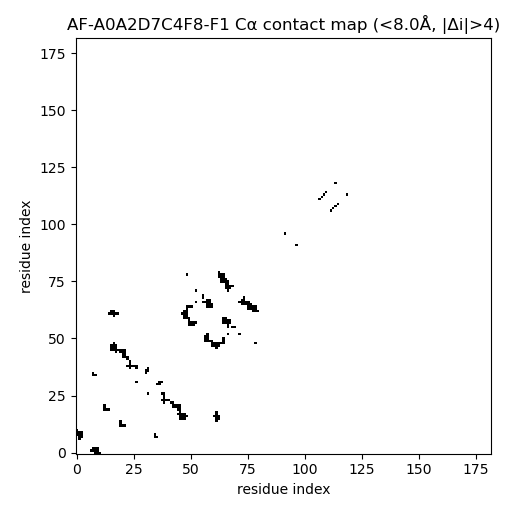4 C C . ASN A 1 92 ? 8.840 0.577 -1.568 1.00 63.16 92 ASN A C 1
ATOM 616 O O . ASN A 1 92 ? 9.368 0.568 -0.456 1.00 63.16 92 ASN A O 1
ATOM 620 N N . SER A 1 93 ? 8.653 1.708 -2.251 1.00 60.41 93 SER A N 1
ATOM 621 C CA . SER A 1 93 ? 8.945 3.021 -1.675 1.00 60.41 93 SER A CA 1
ATOM 622 C C . SER A 1 93 ? 8.087 3.258 -0.429 1.00 60.41 93 SER A C 1
ATOM 624 O O . SER A 1 93 ? 6.921 2.861 -0.390 1.00 60.41 93 SER A O 1
ATOM 626 N N . LEU A 1 94 ? 8.640 3.949 0.572 1.00 55.22 94 LEU A N 1
ATOM 627 C CA . LEU A 1 94 ? 7.948 4.294 1.822 1.00 55.22 94 LEU A CA 1
ATOM 628 C C . LEU A 1 94 ? 6.587 4.969 1.575 1.00 55.22 94 LEU A C 1
ATOM 630 O O . LEU A 1 94 ? 5.650 4.746 2.328 1.00 55.22 94 LEU A O 1
ATOM 634 N N . SER A 1 95 ? 6.445 5.735 0.489 1.00 59.25 95 SER A N 1
ATOM 635 C CA . SER A 1 95 ? 5.177 6.341 0.067 1.00 59.25 95 SER A CA 1
ATOM 636 C C . SER A 1 95 ? 4.126 5.318 -0.372 1.00 59.25 95 SER A C 1
ATOM 638 O O . SER A 1 95 ? 2.952 5.502 -0.071 1.00 59.25 95 SER A O 1
ATOM 640 N N . ASN A 1 96 ? 4.519 4.232 -1.045 1.00 63.25 96 ASN A N 1
ATOM 641 C CA . ASN A 1 96 ? 3.618 3.141 -1.427 1.00 63.25 96 ASN A CA 1
ATOM 642 C C . ASN A 1 96 ? 3.270 2.265 -0.227 1.00 63.25 96 ASN A C 1
ATOM 644 O O . ASN A 1 96 ? 2.139 1.809 -0.124 1.00 63.25 96 ASN A O 1
ATOM 648 N N . GLN A 1 97 ? 4.213 2.056 0.695 1.00 62.72 97 GLN A N 1
ATOM 649 C CA . GLN A 1 97 ? 3.918 1.386 1.960 1.00 62.72 97 GLN A CA 1
ATOM 650 C C . GLN A 1 97 ? 2.972 2.231 2.810 1.00 62.72 97 GLN A C 1
ATOM 652 O O . GLN A 1 97 ? 1.997 1.704 3.318 1.00 62.72 97 GLN A O 1
ATOM 657 N N . LEU A 1 98 ? 3.192 3.543 2.902 1.00 59.25 98 LEU A N 1
ATOM 658 C CA . LEU A 1 98 ? 2.301 4.452 3.614 1.00 59.25 98 LEU A CA 1
ATOM 659 C C . LEU A 1 98 ? 0.934 4.549 2.936 1.00 59.25 98 LEU A C 1
ATOM 661 O O . LEU A 1 98 ? -0.065 4.525 3.634 1.00 59.25 98 LEU A O 1
ATOM 665 N N . SER A 1 99 ? 0.876 4.599 1.603 1.00 64.88 99 SER A N 1
ATOM 666 C CA . SER A 1 99 ? -0.393 4.605 0.864 1.00 64.88 99 SER A CA 1
ATOM 667 C C . SER A 1 99 ? -1.119 3.271 0.989 1.00 64.88 99 SER A C 1
ATOM 669 O O . SER A 1 99 ? -2.321 3.281 1.157 1.00 64.88 99 SER A O 1
ATOM 671 N N . GLY A 1 100 ? -0.416 2.135 0.986 1.00 65.44 100 GLY A N 1
ATOM 672 C CA . GLY A 1 100 ? -1.007 0.816 1.225 1.00 65.44 100 GLY A CA 1
ATOM 673 C C . GLY A 1 100 ? -1.422 0.595 2.680 1.00 65.44 100 GLY A C 1
ATOM 674 O O . GLY A 1 100 ? -2.406 -0.088 2.937 1.00 65.44 100 GLY A O 1
ATOM 675 N N . LEU A 1 101 ? -0.718 1.202 3.638 1.00 61.53 101 LEU A N 1
ATOM 676 C CA . LEU A 1 101 ? -1.134 1.252 5.039 1.00 61.53 101 LEU A CA 1
ATOM 677 C C . LEU A 1 101 ? -2.324 2.192 5.227 1.00 61.53 101 LEU A C 1
ATOM 679 O O . LEU A 1 101 ? -3.205 1.856 6.001 1.00 61.53 101 LEU A O 1
ATOM 683 N N . LEU A 1 102 ? -2.384 3.327 4.525 1.00 60.56 102 LEU A N 1
ATOM 684 C CA . LEU A 1 102 ? -3.542 4.222 4.531 1.00 60.56 102 LEU A CA 1
ATOM 685 C C . LEU A 1 102 ? -4.737 3.568 3.846 1.00 60.56 102 LEU A C 1
ATOM 687 O O . LEU A 1 102 ? -5.802 3.550 4.435 1.00 60.56 102 LEU A O 1
ATOM 691 N N . ASP A 1 103 ? -4.574 2.986 2.661 1.00 59.44 103 ASP A N 1
ATOM 692 C CA . ASP A 1 103 ? -5.638 2.265 1.961 1.00 59.44 103 ASP A CA 1
ATOM 693 C C . ASP A 1 103 ? -6.077 1.049 2.760 1.00 59.44 103 ASP A C 1
ATOM 695 O O . ASP A 1 103 ? -7.272 0.832 2.895 1.00 59.44 103 ASP A O 1
ATOM 699 N N . GLY A 1 104 ? -5.147 0.291 3.345 1.00 58.97 104 GLY A N 1
ATOM 700 C CA . GLY A 1 104 ? -5.443 -0.826 4.240 1.00 58.97 104 GLY A CA 1
ATOM 701 C C . GLY A 1 104 ? -6.139 -0.375 5.522 1.00 58.97 104 GLY A C 1
ATOM 702 O O . GLY A 1 104 ? -7.086 -1.017 5.958 1.00 58.97 104 GLY A O 1
ATOM 703 N N . PHE A 1 105 ? -5.741 0.760 6.096 1.00 55.97 105 PHE A N 1
ATOM 704 C CA . PHE A 1 105 ? -6.408 1.365 7.247 1.00 55.97 105 PHE A CA 1
ATOM 705 C C . PHE A 1 105 ? -7.795 1.886 6.878 1.00 55.97 105 PHE A C 1
ATOM 707 O O . PHE A 1 105 ? -8.726 1.703 7.649 1.00 55.97 105 PHE A O 1
ATOM 714 N N . LEU A 1 106 ? -7.968 2.486 5.703 1.00 56.81 106 LEU A N 1
ATOM 715 C CA . LEU A 1 106 ? -9.246 2.994 5.221 1.00 56.81 106 LEU A CA 1
ATOM 716 C C . LEU A 1 106 ? -10.180 1.848 4.828 1.00 56.81 106 LEU A C 1
ATOM 718 O O . LEU A 1 106 ? -11.332 1.873 5.226 1.00 56.81 106 LEU A O 1
ATOM 722 N N . THR A 1 107 ? -9.717 0.806 4.138 1.00 54.56 107 THR A N 1
ATOM 723 C CA . THR A 1 107 ? -10.543 -0.373 3.815 1.00 54.56 107 THR A CA 1
ATOM 724 C C . THR A 1 107 ? -10.835 -1.231 5.040 1.00 54.56 107 THR A C 1
ATOM 726 O O . THR A 1 107 ? -11.976 -1.643 5.204 1.00 54.56 107 THR A O 1
ATOM 729 N N . SER A 1 108 ? -9.879 -1.447 5.947 1.00 49.53 108 SER A N 1
ATOM 730 C CA . SER A 1 108 ? -10.131 -2.158 7.210 1.00 49.53 108 SER A CA 1
ATOM 731 C C . SER A 1 108 ? -11.034 -1.353 8.147 1.00 49.53 108 SER A C 1
ATOM 733 O O . SER A 1 108 ? -11.953 -1.918 8.738 1.00 49.53 108 SER A O 1
ATOM 735 N N . SER A 1 109 ? -10.847 -0.031 8.235 1.00 44.50 109 SER A N 1
ATOM 736 C CA . SER A 1 109 ? -11.721 0.817 9.049 1.00 44.50 109 SER A CA 1
ATOM 737 C C . SER A 1 109 ? -13.114 0.922 8.439 1.00 44.50 109 SER A C 1
ATOM 739 O O . SER A 1 109 ? -14.080 0.796 9.175 1.00 44.50 109 SER A O 1
ATOM 741 N N . LEU A 1 110 ? -13.256 1.095 7.120 1.00 46.44 110 LEU A N 1
ATOM 742 C CA . LEU A 1 110 ? -14.556 1.309 6.468 1.00 46.44 110 LEU A CA 1
ATOM 743 C C . LEU A 1 110 ? -15.334 0.015 6.175 1.00 46.44 110 LEU A C 1
ATOM 745 O O . LEU A 1 110 ? -16.559 0.078 6.112 1.00 46.44 110 LEU A O 1
ATOM 749 N N . SER A 1 111 ? -14.668 -1.134 6.003 1.00 46.47 111 SER A N 1
ATOM 750 C CA . SER A 1 111 ? -15.328 -2.399 5.631 1.00 46.47 111 SER A CA 1
ATOM 751 C C . SER A 1 111 ? -15.647 -3.322 6.809 1.00 46.47 111 SER A C 1
ATOM 753 O O . SER A 1 111 ? -16.569 -4.115 6.667 1.00 46.47 111 SER A O 1
ATOM 755 N N . ASP A 1 112 ? -14.927 -3.241 7.935 1.00 47.38 112 ASP A N 1
ATOM 756 C CA . ASP A 1 112 ? -15.102 -4.190 9.054 1.00 47.38 112 ASP A CA 1
ATOM 757 C C . ASP A 1 112 ? -15.314 -3.523 10.426 1.00 47.38 112 ASP A C 1
ATOM 759 O O . ASP A 1 112 ? -15.596 -4.209 11.405 1.00 47.38 112 ASP A O 1
ATOM 763 N N . ASN A 1 113 ? -15.191 -2.194 10.550 1.00 45.34 113 ASN A N 1
ATOM 764 C CA . ASN A 1 113 ? -15.352 -1.512 11.847 1.00 45.34 113 ASN A CA 1
ATOM 765 C C . ASN A 1 113 ? -16.284 -0.290 11.821 1.00 45.34 113 ASN A C 1
ATOM 767 O O . ASN A 1 113 ? -16.983 -0.042 12.798 1.00 45.34 113 ASN A O 1
ATOM 771 N N . TYR A 1 114 ? -16.392 0.453 10.716 1.00 43.91 114 TYR A N 1
ATOM 772 C CA . TYR A 1 114 ? -17.248 1.648 10.674 1.00 43.91 114 TYR A CA 1
ATOM 773 C C . TYR A 1 114 ? -18.728 1.365 10.400 1.00 43.91 114 TYR A C 1
ATOM 775 O O . TYR A 1 114 ? -19.567 2.207 10.708 1.00 43.91 114 TYR A O 1
ATOM 783 N N . THR A 1 115 ? -19.082 0.198 9.856 1.00 48.16 115 THR A N 1
ATOM 784 C CA . THR A 1 115 ? -20.498 -0.179 9.708 1.00 48.16 115 THR A CA 1
ATOM 785 C C . THR A 1 115 ? -21.120 -0.647 11.022 1.00 48.16 115 THR A C 1
ATOM 787 O O . THR A 1 115 ? -22.341 -0.676 11.103 1.00 48.16 115 THR A O 1
ATOM 790 N N . ASN A 1 116 ? -20.312 -0.967 12.044 1.00 50.19 116 ASN A N 1
ATOM 791 C CA . ASN A 1 116 ? -20.826 -1.440 13.329 1.00 50.19 116 ASN A CA 1
ATOM 792 C C . ASN A 1 116 ? -20.459 -0.518 14.503 1.00 50.19 116 ASN A C 1
ATOM 794 O O . ASN A 1 116 ? -21.343 -0.142 15.251 1.00 50.19 116 ASN A O 1
ATOM 798 N N . SER A 1 117 ? -19.226 -0.014 14.632 1.00 56.72 117 SER A N 1
ATOM 799 C CA . SER A 1 117 ? -18.826 0.686 15.867 1.00 56.72 117 SER A CA 1
ATOM 800 C C . SER A 1 117 ? -19.367 2.111 16.025 1.00 56.72 117 SER A C 1
ATOM 802 O O . SER A 1 117 ? -19.565 2.563 17.148 1.00 56.72 117 SER A O 1
ATOM 804 N N . ILE A 1 118 ? -19.608 2.845 14.936 1.00 63.72 118 ILE A N 1
ATOM 805 C CA . ILE A 1 118 ? -20.203 4.193 15.015 1.00 63.72 118 ILE A CA 1
ATOM 806 C C . ILE A 1 118 ? -21.727 4.109 15.159 1.00 63.72 118 ILE A C 1
ATOM 808 O O . ILE A 1 118 ? -22.251 4.769 16.053 1.00 63.72 118 ILE A O 1
ATOM 812 N N . PRO A 1 119 ? -22.448 3.290 14.366 1.00 63.97 119 PRO A N 1
ATOM 813 C CA . PRO A 1 119 ? -23.874 3.064 14.586 1.00 63.97 119 PRO A CA 1
ATOM 814 C C . PRO A 1 119 ? -24.186 2.456 15.958 1.00 63.97 119 PRO A C 1
ATOM 816 O O . PRO A 1 119 ? -25.131 2.908 16.594 1.00 63.97 119 PRO A O 1
ATOM 819 N N . GLU A 1 120 ? -23.379 1.508 16.452 1.00 71.62 120 GLU A N 1
ATOM 820 C CA . GLU A 1 120 ? -23.517 0.979 17.819 1.00 71.62 120 GLU A CA 1
ATOM 821 C C . GLU A 1 120 ? -23.288 2.077 18.849 1.00 71.62 120 GLU A C 1
ATOM 823 O O . GLU A 1 120 ? -24.107 2.242 19.740 1.00 71.62 120 GLU A O 1
ATOM 828 N N . LYS A 1 121 ? -22.245 2.903 18.694 1.00 73.25 121 LYS A N 1
ATOM 829 C CA . LYS A 1 121 ? -21.994 3.986 19.650 1.00 73.25 121 LYS A CA 1
ATOM 830 C C . LYS A 1 121 ? -23.095 5.046 19.654 1.00 73.25 121 LYS A C 1
ATOM 832 O O . LYS A 1 121 ? -23.366 5.616 20.705 1.00 73.25 121 LYS A O 1
ATOM 837 N N . ILE A 1 122 ? -23.700 5.319 18.498 1.00 76.56 122 ILE A N 1
ATOM 838 C CA . ILE A 1 122 ? -24.872 6.195 18.381 1.00 76.56 122 ILE A CA 1
ATOM 839 C C . ILE A 1 122 ? -26.074 5.542 19.068 1.00 76.56 122 ILE A C 1
ATOM 841 O O . ILE A 1 122 ? -26.719 6.196 19.876 1.00 76.56 122 ILE A O 1
ATOM 845 N N . SER A 1 123 ? -26.324 4.253 18.822 1.00 81.38 123 SER A N 1
ATOM 846 C CA . SER A 1 123 ? -27.409 3.515 19.472 1.00 81.38 123 SER A CA 1
ATOM 847 C C . SER A 1 123 ? -27.236 3.436 20.990 1.00 81.38 123 SER A C 1
ATOM 849 O O . SER A 1 123 ? -28.219 3.556 21.710 1.00 81.38 123 SER A O 1
ATOM 851 N N . ASP A 1 124 ? -26.012 3.244 21.479 1.00 84.50 124 ASP A N 1
ATOM 852 C CA . ASP A 1 124 ? -25.691 3.253 22.906 1.00 84.50 124 ASP A CA 1
ATOM 853 C C . ASP A 1 124 ? -25.965 4.634 23.506 1.00 84.50 124 ASP A C 1
ATOM 855 O O . ASP A 1 124 ? -26.580 4.727 24.560 1.00 84.50 124 ASP A O 1
ATOM 859 N N . LEU A 1 125 ? -25.569 5.712 22.817 1.00 86.25 125 LEU A N 1
ATOM 860 C CA . LEU A 1 125 ? -25.847 7.077 23.270 1.00 86.25 125 LEU A CA 1
ATOM 861 C C . LEU A 1 125 ? -27.347 7.389 23.288 1.00 86.25 125 LEU A C 1
ATOM 863 O O . LEU A 1 125 ? -27.813 8.047 24.213 1.00 86.25 125 LEU A O 1
ATOM 867 N N . ASP A 1 126 ? -28.097 6.933 22.287 1.00 88.25 126 ASP A N 1
ATOM 868 C CA . ASP A 1 126 ? -29.549 7.111 22.238 1.00 88.25 126 ASP A CA 1
ATOM 869 C C . ASP A 1 126 ? -30.240 6.335 23.373 1.00 88.25 126 ASP A C 1
ATOM 871 O O . ASP A 1 126 ? -31.173 6.849 23.995 1.00 88.25 126 ASP A O 1
ATOM 875 N N . ASN A 1 127 ? -29.749 5.133 23.697 1.00 91.38 127 ASN A N 1
ATOM 876 C CA . ASN A 1 127 ? -30.218 4.360 24.848 1.00 91.38 127 ASN A CA 1
ATOM 877 C C . ASN A 1 127 ? -29.872 5.054 26.177 1.00 91.38 127 ASN A C 1
ATOM 879 O O . ASN A 1 127 ? -30.748 5.196 27.027 1.00 91.38 127 ASN A O 1
ATOM 883 N N . ASP A 1 128 ? -28.642 5.553 26.332 1.00 91.06 128 ASP A N 1
ATOM 884 C CA . ASP A 1 128 ? -28.214 6.301 27.520 1.00 91.06 128 ASP A CA 1
ATOM 885 C C . ASP A 1 128 ? -29.095 7.548 27.737 1.00 91.06 128 ASP A C 1
ATOM 887 O O . ASP A 1 128 ? -29.479 7.865 28.864 1.00 91.06 128 ASP A O 1
ATOM 891 N N . VAL A 1 129 ? -29.457 8.256 26.660 1.00 92.25 12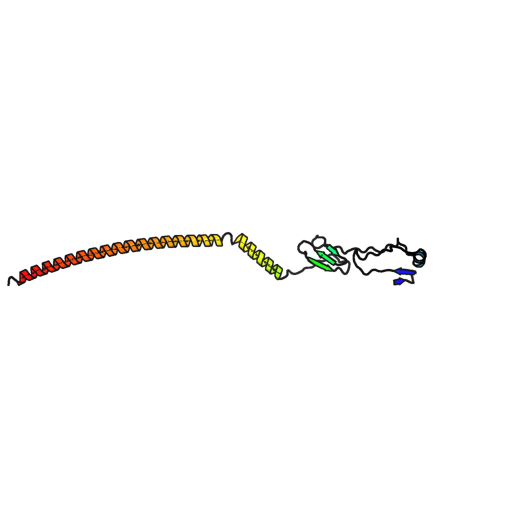9 VAL A N 1
ATOM 892 C CA . VAL A 1 129 ? -30.363 9.415 26.720 1.00 92.25 129 VAL A CA 1
ATOM 893 C C . VAL A 1 129 ? -31.762 9.003 27.184 1.00 92.25 129 VAL A C 1
ATOM 895 O O . VAL A 1 129 ? -32.333 9.675 28.046 1.00 92.25 129 VAL A O 1
ATOM 898 N N . ALA A 1 130 ? -32.302 7.902 26.657 1.00 92.44 130 ALA A N 1
ATOM 899 C CA . ALA A 1 130 ? -33.612 7.396 27.059 1.00 92.44 130 ALA A CA 1
ATOM 900 C C . ALA A 1 130 ? -33.642 6.968 28.539 1.00 92.44 130 ALA A C 1
ATOM 902 O O . ALA A 1 130 ? -34.600 7.273 29.256 1.00 92.44 130 ALA A O 1
ATOM 903 N N . ASP A 1 131 ? -32.580 6.323 29.021 1.00 93.25 131 ASP A N 1
ATOM 904 C CA . ASP A 1 131 ? -32.457 5.904 30.419 1.00 93.25 131 ASP A CA 1
ATOM 905 C C . ASP A 1 131 ? -32.383 7.111 31.369 1.00 93.25 131 ASP A C 1
ATOM 907 O O . ASP A 1 131 ? -33.063 7.136 32.401 1.00 93.25 131 ASP A O 1
ATOM 911 N N . ILE A 1 132 ? -31.634 8.157 30.999 1.00 93.38 132 ILE A N 1
ATOM 912 C CA . ILE A 1 132 ? -31.555 9.413 31.765 1.00 93.38 132 ILE A CA 1
ATOM 913 C C . ILE A 1 132 ? -32.925 10.100 31.853 1.00 93.38 132 ILE A C 1
ATOM 915 O O . ILE A 1 132 ? -33.277 10.664 32.897 1.00 93.38 132 ILE A O 1
ATOM 919 N N . GLU A 1 133 ? -33.718 10.063 30.782 1.00 93.06 133 GLU A N 1
ATOM 920 C CA . GLU A 1 133 ? -35.057 10.650 30.770 1.00 93.06 133 GLU A CA 1
ATOM 921 C C . GLU A 1 133 ? -36.009 9.899 31.719 1.00 93.06 133 GLU A C 1
ATOM 923 O O . GLU A 1 133 ? -36.719 10.526 32.513 1.00 93.06 133 GLU A O 1
ATOM 928 N N . LEU A 1 134 ? -35.966 8.563 31.720 1.00 94.06 134 LEU A N 1
ATOM 929 C CA . LEU A 1 134 ? -36.745 7.725 32.641 1.00 94.06 134 LEU A CA 1
ATOM 930 C C . LEU A 1 134 ? -36.331 7.910 34.107 1.00 94.06 134 LEU A C 1
ATOM 932 O O . LEU A 1 134 ? -37.189 7.973 35.000 1.00 94.06 134 LEU A O 1
ATOM 936 N N . GLU A 1 135 ? -35.028 8.013 34.378 1.00 93.81 135 GLU A N 1
ATOM 937 C CA . GLU A 1 135 ? -34.528 8.292 35.725 1.00 93.81 135 GLU A CA 1
ATOM 938 C C . GLU A 1 135 ? -34.995 9.672 36.206 1.00 93.81 135 GLU A C 1
ATOM 940 O O . GLU A 1 135 ? -35.477 9.801 37.336 1.00 93.81 135 GLU A O 1
ATOM 945 N N . SER A 1 136 ? -34.946 10.681 35.333 1.00 92.88 136 SER A N 1
ATOM 946 C CA . SER A 1 136 ? -35.409 12.037 35.646 1.00 92.88 136 SER A CA 1
ATOM 947 C C . SER A 1 136 ? -36.897 12.063 36.002 1.00 92.88 136 SER A C 1
ATOM 949 O O . SER A 1 136 ? -37.256 12.600 37.051 1.00 92.88 136 SER A O 1
ATOM 951 N N . GLN A 1 137 ? -37.754 11.405 35.213 1.00 94.88 137 GLN A N 1
ATOM 952 C CA . GLN A 1 137 ? -39.190 11.293 35.518 1.00 94.88 137 GLN A CA 1
ATOM 953 C C . GLN A 1 137 ? -39.433 10.593 36.863 1.00 94.88 137 GLN A C 1
ATOM 955 O O . GLN A 1 137 ? -40.204 11.065 37.699 1.00 94.88 137 GLN A O 1
ATOM 960 N N . THR A 1 138 ? -38.702 9.510 37.136 1.00 95.12 138 THR A N 1
ATOM 961 C CA . THR A 1 138 ? -38.802 8.788 38.413 1.00 95.12 138 THR A CA 1
ATOM 962 C C . THR A 1 138 ? -38.418 9.675 39.604 1.00 95.12 138 THR A C 1
ATOM 964 O O . THR A 1 138 ? -39.024 9.595 40.680 1.00 95.12 138 THR A O 1
ATOM 967 N N . VAL A 1 139 ? -37.395 10.517 39.450 1.00 95.25 139 VAL A N 1
ATOM 968 C CA . VAL A 1 139 ? -36.972 11.475 40.480 1.00 95.25 139 VAL A CA 1
ATOM 969 C C 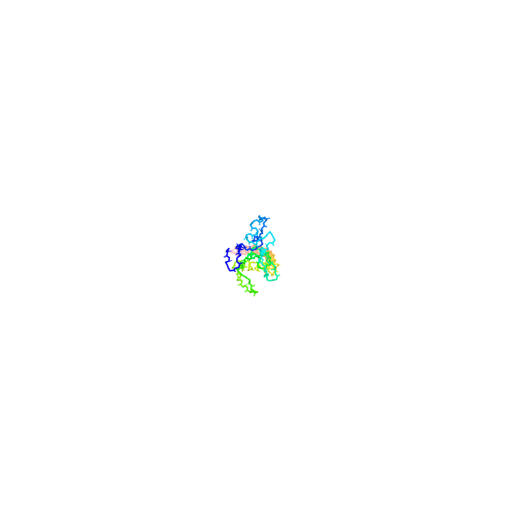. VAL A 1 139 ? -38.034 12.555 40.693 1.00 95.25 139 VAL A C 1
ATOM 971 O O . VAL A 1 139 ? -38.335 12.877 41.847 1.00 95.25 139 VAL A O 1
ATOM 974 N N . GLU A 1 140 ? -38.636 13.080 39.627 1.00 94.69 140 GLU A N 1
ATOM 975 C CA . GLU A 1 140 ? -39.719 14.067 39.707 1.00 94.69 140 GLU A CA 1
ATOM 976 C C . GLU A 1 140 ? -40.951 13.519 40.440 1.00 94.69 140 GLU A C 1
ATOM 978 O O . GLU A 1 140 ? -41.482 14.181 41.343 1.00 94.69 140 GLU A O 1
ATOM 983 N N . ASP A 1 141 ? -41.351 12.281 40.153 1.00 94.62 141 ASP A N 1
ATOM 984 C CA . ASP A 1 141 ? -42.458 11.605 40.835 1.00 94.62 141 ASP A CA 1
ATOM 985 C C . ASP A 1 141 ? -42.175 11.419 42.330 1.00 94.62 141 ASP A C 1
ATOM 987 O O . ASP A 1 141 ? -43.011 11.717 43.194 1.00 94.62 141 ASP A O 1
ATOM 991 N N . ARG A 1 142 ? -40.956 10.981 42.667 1.00 95.06 142 ARG A N 1
ATOM 992 C CA . ARG A 1 142 ? -40.519 10.836 44.063 1.00 95.06 142 ARG A CA 1
ATOM 993 C C . ARG A 1 142 ? -40.519 12.173 44.792 1.00 95.06 142 ARG A C 1
ATOM 995 O O . ARG A 1 142 ? -40.964 12.232 45.940 1.00 95.06 142 ARG A O 1
ATOM 1002 N N . LEU A 1 143 ? -40.040 13.239 44.152 1.00 95.19 143 LEU A N 1
ATOM 1003 C CA . LEU A 1 143 ? -40.029 14.581 44.728 1.00 95.19 143 LEU A CA 1
ATOM 1004 C C . LEU A 1 143 ? -41.454 15.089 44.972 1.00 95.19 143 LEU A C 1
ATOM 1006 O O . LEU A 1 143 ? -41.726 15.676 46.022 1.00 95.19 143 LEU A O 1
ATOM 1010 N N . THR A 1 144 ? -42.365 14.833 44.035 1.00 95.12 144 THR A N 1
ATOM 1011 C CA . THR A 1 144 ? -43.778 15.207 44.146 1.00 95.12 144 THR A CA 1
ATOM 1012 C C . THR A 1 144 ? -44.448 14.481 45.306 1.00 95.12 144 THR A C 1
ATOM 1014 O O . THR A 1 144 ? -44.980 15.135 46.205 1.00 95.12 144 THR A O 1
ATOM 1017 N N . SER A 1 145 ? -44.316 13.155 45.377 1.00 94.75 145 SER A N 1
ATOM 1018 C CA . SER A 1 145 ? -44.846 12.356 46.489 1.00 94.75 145 SER A CA 1
ATOM 1019 C C . SER A 1 145 ? -44.260 12.782 47.840 1.00 94.75 145 SER A C 1
ATOM 1021 O O . SER A 1 145 ? -44.967 12.898 48.846 1.00 94.75 145 SER A O 1
ATOM 1023 N N . LEU A 1 146 ? -42.959 13.080 47.880 1.00 95.12 146 LEU A N 1
ATOM 1024 C CA . LEU A 1 146 ? -42.300 13.557 49.089 1.00 95.12 146 LEU A CA 1
ATOM 1025 C C . LEU A 1 146 ? -42.847 14.920 49.533 1.00 95.12 146 LEU A C 1
ATOM 1027 O O . LEU A 1 146 ? -43.099 15.113 50.725 1.00 95.12 146 LEU A O 1
ATOM 1031 N N . ARG A 1 147 ? -43.065 15.847 48.593 1.00 94.06 147 ARG A N 1
ATOM 1032 C CA . ARG A 1 147 ? -43.668 17.157 48.863 1.00 94.06 147 ARG A CA 1
ATOM 1033 C C . ARG A 1 147 ? -45.080 17.005 49.419 1.00 94.06 147 ARG A C 1
ATOM 1035 O O . ARG A 1 147 ? -45.373 17.597 50.455 1.00 94.06 147 ARG A O 1
ATOM 1042 N N . GLU A 1 148 ? -45.924 16.188 48.796 1.00 95.38 148 GLU A N 1
ATOM 1043 C CA . GLU A 1 148 ? -47.281 15.906 49.284 1.00 95.38 148 GLU A CA 1
ATOM 1044 C C . GLU A 1 148 ? -47.264 15.342 50.706 1.00 95.38 148 GLU A C 1
ATOM 1046 O O . GLU A 1 148 ? -48.010 15.790 51.582 1.00 95.38 148 GLU A O 1
ATOM 1051 N N . ARG A 1 149 ? -46.351 14.402 50.971 1.00 95.88 149 ARG A N 1
ATOM 1052 C CA . ARG A 1 149 ? -46.175 13.818 52.297 1.00 95.88 149 ARG A CA 1
ATOM 1053 C C . ARG A 1 149 ? -45.772 14.872 53.328 1.00 95.88 149 ARG A C 1
ATOM 1055 O O . ARG A 1 149 ? -46.331 14.873 54.423 1.00 95.88 149 ARG A O 1
ATOM 1062 N N . TYR A 1 150 ? -44.834 15.762 53.005 1.00 94.38 150 TYR A N 1
ATOM 1063 C CA . TYR A 1 150 ? -44.426 16.842 53.908 1.00 94.38 150 TYR A CA 1
ATOM 1064 C C . TYR A 1 150 ? -45.549 17.845 54.164 1.00 94.38 150 TYR A C 1
ATOM 1066 O O . TYR A 1 150 ? -45.754 18.223 55.315 1.00 94.38 150 TYR A O 1
ATOM 1074 N N . VAL A 1 151 ? -46.312 18.224 53.136 1.00 95.94 151 VAL A N 1
ATOM 1075 C CA . VAL A 1 151 ? -47.488 19.092 53.294 1.00 95.94 151 VAL A CA 1
ATOM 1076 C C . VAL A 1 151 ? -48.503 18.436 54.230 1.00 95.94 151 VAL A C 1
ATOM 1078 O O . VAL A 1 151 ? -48.928 19.055 55.200 1.00 95.94 151 VAL A O 1
ATOM 1081 N N . SER A 1 152 ? -48.825 17.155 54.021 1.00 94.88 152 SER A N 1
ATOM 1082 C CA . SER A 1 152 ? -49.751 16.432 54.899 1.00 94.88 152 SER A CA 1
ATOM 1083 C C . SER A 1 152 ? -49.241 16.333 56.339 1.00 94.88 152 SER A C 1
ATOM 1085 O O . SER A 1 152 ? -50.016 16.523 57.279 1.00 94.88 152 SER A O 1
ATOM 1087 N N . GLN A 1 153 ? -47.949 16.057 56.535 1.00 93.06 153 GLN A N 1
ATOM 1088 C CA . GLN A 1 153 ? -47.344 16.031 57.868 1.00 93.06 153 GLN A CA 1
ATOM 1089 C C . GLN A 1 153 ? -47.428 17.401 58.544 1.00 93.06 153 GLN A C 1
ATOM 1091 O O . GLN A 1 153 ? -47.831 17.470 59.702 1.00 93.06 153 GLN A O 1
ATOM 1096 N N . PHE A 1 154 ? -47.130 18.479 57.820 1.00 95.62 154 PHE A N 1
ATOM 1097 C CA . PHE A 1 154 ? -47.230 19.840 58.334 1.00 95.62 154 PHE A CA 1
ATOM 1098 C C . PHE A 1 154 ? -48.666 20.186 58.751 1.00 95.62 154 PHE A C 1
ATOM 1100 O O . PHE A 1 154 ? -48.880 20.631 59.875 1.00 95.62 154 PHE A O 1
ATOM 1107 N N . THR A 1 155 ? -49.666 19.879 57.919 1.00 94.44 155 THR A N 1
ATOM 1108 C CA . THR A 1 155 ? -51.083 20.095 58.259 1.00 94.44 155 THR A CA 1
ATOM 1109 C C . THR A 1 155 ? -51.510 19.295 59.493 1.00 94.44 155 THR A C 1
ATOM 1111 O O . THR A 1 155 ? -52.223 19.809 60.353 1.00 94.44 155 THR A O 1
ATOM 1114 N N . ARG A 1 156 ? -51.057 18.042 59.637 1.00 93.50 156 ARG A N 1
ATOM 1115 C CA . ARG A 1 156 ? -51.327 17.244 60.848 1.00 93.50 156 ARG A CA 1
ATOM 1116 C C . ARG A 1 156 ? -50.667 17.855 62.084 1.00 93.50 156 ARG A C 1
ATOM 1118 O O . ARG A 1 156 ? -51.283 17.885 63.145 1.00 93.50 156 ARG A O 1
ATOM 1125 N N . MET A 1 157 ? -49.436 18.350 61.959 1.00 94.06 157 MET A N 1
ATOM 1126 C CA . MET A 1 157 ? -48.738 19.036 63.051 1.00 94.06 157 MET A CA 1
ATOM 1127 C C . MET A 1 157 ? -49.436 20.346 63.439 1.00 94.06 157 MET A C 1
ATOM 1129 O O . MET A 1 157 ? -49.532 20.646 64.626 1.00 94.06 157 MET A O 1
ATOM 1133 N N . GLU A 1 158 ? -49.992 21.086 62.480 1.00 93.31 158 GLU A N 1
ATOM 1134 C CA . GLU A 1 158 ? -50.805 22.280 62.735 1.00 93.31 158 GLU A CA 1
ATOM 1135 C C . GLU A 1 158 ? -52.088 21.935 63.511 1.00 93.31 158 GLU A C 1
ATOM 1137 O O . GLU A 1 158 ? -52.382 22.549 64.536 1.00 93.31 158 GLU A O 1
ATOM 1142 N N . GLN A 1 159 ? -52.806 20.887 63.100 1.00 93.25 159 GLN A N 1
ATOM 1143 C CA . GLN A 1 159 ? -54.003 20.408 63.804 1.00 93.25 159 GLN A CA 1
ATOM 1144 C C . GLN A 1 159 ? -53.696 19.920 65.227 1.00 93.25 159 GLN A C 1
ATOM 1146 O O . GLN A 1 159 ? -54.446 20.210 66.165 1.00 93.25 159 GLN A O 1
ATOM 1151 N N . LEU A 1 160 ? -52.583 19.204 65.410 1.00 93.19 160 LEU A N 1
ATOM 1152 C CA . LEU A 1 160 ? -52.111 18.793 66.732 1.00 93.19 160 LEU A CA 1
ATOM 1153 C C . LEU A 1 160 ? -51.744 20.006 67.593 1.00 93.19 160 LEU A C 1
ATOM 1155 O O . LEU A 1 160 ? -52.117 20.041 68.762 1.00 93.19 160 LEU A O 1
ATOM 1159 N N . SER A 1 161 ? -51.082 21.019 67.026 1.00 92.50 161 SER A N 1
ATOM 1160 C CA . SER A 1 161 ? -50.752 22.270 67.723 1.00 92.50 161 SER A CA 1
ATOM 1161 C C . SER A 1 161 ? -52.011 23.001 68.206 1.00 92.50 161 SER A C 1
ATOM 1163 O O . SER A 1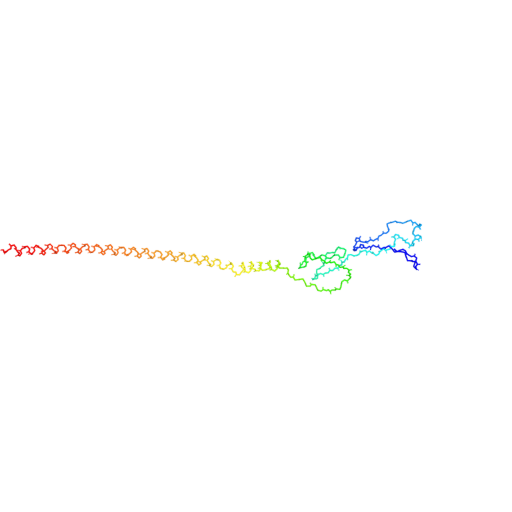 161 ? -52.094 23.391 69.372 1.00 92.50 161 SER A O 1
ATOM 1165 N N . ILE A 1 162 ? -53.044 23.097 67.362 1.00 92.69 162 ILE A N 1
ATOM 1166 C CA . ILE A 1 162 ? -54.352 23.662 67.733 1.00 92.69 162 ILE A CA 1
ATOM 1167 C C . ILE A 1 162 ? -55.004 22.843 68.856 1.00 92.69 162 ILE A C 1
ATOM 1169 O O . ILE A 1 162 ? -55.519 23.407 69.823 1.00 92.69 162 ILE A O 1
ATOM 1173 N N . SER A 1 163 ? -54.948 21.514 68.766 1.00 90.81 163 SER A N 1
ATOM 1174 C CA . SER A 1 163 ? -55.516 20.617 69.782 1.00 90.81 163 SER A CA 1
ATOM 1175 C C . SER A 1 163 ? -54.800 20.754 71.132 1.00 90.81 163 SER A C 1
ATOM 1177 O O . SER A 1 163 ? -55.445 20.820 72.181 1.00 90.81 163 SER A O 1
ATOM 1179 N N . LEU A 1 164 ? -53.468 20.864 71.121 1.00 92.62 164 LEU A N 1
ATOM 1180 C CA . LEU A 1 164 ? -52.656 21.113 72.314 1.00 92.62 164 LEU A CA 1
ATOM 1181 C C . LEU A 1 164 ? -52.943 22.494 72.910 1.00 92.62 164 LEU A C 1
ATOM 1183 O O . LEU A 1 164 ? -53.091 22.602 74.125 1.00 92.62 164 LEU A O 1
ATOM 1187 N N . LYS A 1 165 ? -53.095 23.531 72.076 1.00 90.50 165 LYS A N 1
ATOM 1188 C CA . LYS A 1 165 ? -53.495 24.877 72.513 1.00 90.50 165 LYS A CA 1
ATOM 1189 C C . LYS A 1 165 ? -54.864 24.852 73.198 1.00 90.50 165 LYS A C 1
ATOM 1191 O O . LYS A 1 165 ? -54.999 25.383 74.296 1.00 90.50 165 LYS A O 1
ATOM 1196 N N . SER A 1 166 ? -55.848 24.182 72.599 1.00 90.19 166 SER A N 1
ATOM 1197 C CA . SER A 1 166 ? -57.184 24.012 73.183 1.00 90.19 166 SER A CA 1
ATOM 1198 C C . SER A 1 166 ? -57.134 23.264 74.522 1.00 90.19 166 SER A C 1
ATOM 1200 O O . SER A 1 166 ? -57.761 23.687 75.493 1.00 90.19 166 SER A O 1
ATOM 1202 N N . THR A 1 167 ? -56.320 22.207 74.611 1.00 91.31 16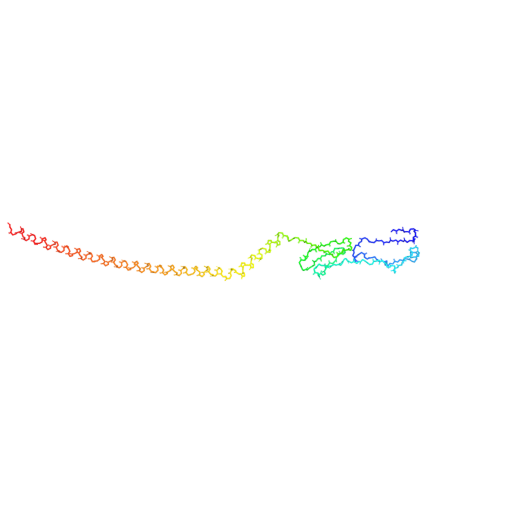7 THR A N 1
ATOM 1203 C CA . THR A 1 167 ? -56.102 21.450 75.855 1.00 91.31 167 THR A CA 1
ATOM 1204 C C . THR A 1 167 ? -55.436 22.314 76.927 1.00 91.31 167 THR A C 1
ATOM 1206 O O . THR A 1 167 ? -55.859 22.296 78.082 1.00 91.31 167 THR A O 1
ATOM 1209 N N . GLN A 1 168 ? -54.429 23.113 76.562 1.00 91.31 168 GLN A N 1
ATOM 1210 C CA . GLN A 1 168 ? -53.784 24.067 77.465 1.00 91.31 168 GLN A CA 1
ATOM 1211 C C . GLN A 1 168 ? -54.792 25.091 77.998 1.00 91.31 168 GLN A C 1
ATOM 1213 O O . GLN A 1 168 ? -54.797 25.371 79.196 1.00 91.31 168 GLN A O 1
ATOM 1218 N N . ASP A 1 169 ? -55.651 25.633 77.136 1.00 89.88 169 ASP A N 1
ATOM 1219 C CA . ASP A 1 169 ? -56.662 26.610 77.538 1.00 89.88 169 ASP A CA 1
ATOM 1220 C C . ASP A 1 169 ? -57.715 25.966 78.465 1.00 89.88 169 ASP A C 1
ATOM 1222 O O . ASP A 1 169 ? -58.075 26.552 79.487 1.00 89.88 169 ASP A O 1
ATOM 1226 N N . MET A 1 170 ? -58.126 24.718 78.200 1.00 88.94 170 MET A N 1
ATOM 1227 C CA . MET A 1 170 ? -58.992 23.934 79.092 1.00 88.94 170 MET A CA 1
ATOM 1228 C C . MET A 1 170 ? -58.347 23.704 80.468 1.00 88.94 170 MET A C 1
ATOM 1230 O O . MET A 1 170 ? -58.984 23.941 81.495 1.00 88.94 170 MET A O 1
ATOM 1234 N N . MET A 1 171 ? -57.078 23.287 80.503 1.00 86.88 171 MET A N 1
ATOM 1235 C CA . MET A 1 171 ? -56.321 23.093 81.745 1.00 86.88 171 MET A CA 1
ATOM 1236 C C . MET A 1 171 ? -56.126 24.403 82.506 1.00 86.88 171 MET A C 1
ATOM 1238 O O . MET A 1 171 ? -56.271 24.428 83.726 1.00 86.88 171 MET A O 1
ATOM 1242 N N . SER A 1 172 ? -55.858 25.509 81.808 1.00 88.00 172 SER A N 1
ATOM 1243 C CA . SER A 1 172 ? -55.763 26.829 82.432 1.00 88.00 172 SER A CA 1
ATOM 1244 C C . SER A 1 172 ? -57.091 27.253 83.055 1.00 88.00 172 SER A C 1
ATOM 1246 O O . SER A 1 172 ? -57.088 27.782 84.164 1.00 88.00 172 SER A O 1
ATOM 1248 N N . ASN A 1 173 ? -58.218 26.995 82.389 1.00 87.12 173 ASN A N 1
ATOM 1249 C CA . ASN A 1 173 ? -59.544 27.305 82.919 1.00 87.12 173 ASN A CA 1
ATOM 1250 C C . ASN A 1 173 ? -59.891 26.448 84.145 1.00 87.12 173 ASN A C 1
ATOM 1252 O O . ASN A 1 173 ? -60.374 26.992 85.135 1.00 87.12 173 ASN A O 1
ATOM 1256 N N . LEU A 1 174 ? -59.587 25.144 84.124 1.00 87.12 174 LEU A N 1
ATOM 1257 C CA . LEU A 1 174 ? -59.752 24.267 85.289 1.00 87.12 174 LEU A CA 1
ATOM 1258 C C . LEU A 1 174 ? -58.901 24.753 86.468 1.00 87.12 174 LEU A C 1
ATOM 1260 O O . LEU A 1 174 ? -59.396 24.886 87.581 1.00 87.12 174 LEU A O 1
ATOM 1264 N N . MET A 1 175 ? -57.632 25.069 86.210 1.00 85.56 175 MET A N 1
ATOM 1265 C CA . MET A 1 175 ? -56.711 25.577 87.222 1.00 85.56 175 MET A CA 1
ATOM 1266 C C . MET A 1 175 ? -57.215 26.898 87.826 1.00 85.56 175 MET A C 1
ATOM 1268 O O . MET A 1 175 ? -57.271 27.033 89.044 1.00 85.56 175 MET A O 1
ATOM 1272 N N . LYS A 1 176 ? -57.645 27.853 86.991 1.00 85.50 176 LYS A N 1
ATOM 1273 C CA . LYS A 1 176 ? -58.247 29.115 87.452 1.00 85.50 176 LYS A CA 1
ATOM 1274 C C . LYS A 1 176 ? -59.497 28.880 88.294 1.00 85.50 176 LYS A C 1
ATOM 1276 O O . LYS A 1 176 ? -59.644 29.537 89.313 1.00 85.50 176 LYS A O 1
ATOM 1281 N N . SER A 1 177 ? -60.365 27.948 87.901 1.00 83.62 177 SER A N 1
ATOM 1282 C CA . SER A 1 177 ? -61.555 27.593 88.683 1.00 83.62 177 SER A CA 1
ATOM 1283 C C . SER A 1 177 ? -61.184 27.043 90.061 1.00 83.62 177 SER A C 1
ATOM 1285 O O . SER A 1 177 ? -61.796 27.431 91.044 1.00 83.62 177 SER A O 1
ATOM 1287 N N . LEU A 1 178 ? -60.165 26.184 90.146 1.00 80.62 178 LEU A N 1
ATOM 1288 C CA . LEU A 1 178 ? -59.729 25.580 91.410 1.00 80.62 178 LEU A CA 1
ATOM 1289 C C . LEU A 1 178 ? -59.038 26.579 92.352 1.00 80.62 178 LEU A C 1
ATOM 1291 O O . LEU A 1 178 ? -59.163 26.447 93.564 1.00 80.62 178 LEU A O 1
ATOM 1295 N N . TYR A 1 179 ? -58.314 27.568 91.816 1.00 74.06 179 TYR A N 1
ATOM 1296 C CA . TYR A 1 179 ? -57.664 28.616 92.618 1.00 74.06 179 TYR A CA 1
ATOM 1297 C C . TYR A 1 179 ? -58.539 29.851 92.870 1.00 74.06 179 TYR A C 1
ATOM 1299 O O . TYR A 1 179 ? -58.159 30.682 93.684 1.00 74.06 179 TYR A O 1
ATOM 1307 N N . SER A 1 180 ? -59.669 30.001 92.173 1.00 61.66 180 SER A N 1
ATOM 1308 C CA . SER A 1 180 ? -60.634 31.088 92.398 1.00 61.66 180 SER A CA 1
ATOM 1309 C C . SER A 1 180 ? -61.703 30.739 93.442 1.00 61.66 180 SER A C 1
ATOM 1311 O O . SER A 1 180 ? -62.424 31.640 93.862 1.00 61.66 180 SER A O 1
ATOM 1313 N N . ASP A 1 181 ? -61.814 29.466 93.833 1.00 53.94 181 ASP A N 1
ATOM 1314 C CA . ASP A 1 181 ? -62.732 28.959 94.869 1.00 53.94 181 ASP A CA 1
ATOM 1315 C C . ASP A 1 181 ? -62.045 28.798 96.247 1.00 53.94 181 ASP A C 1
ATOM 1317 O O . ASP A 1 181 ? -62.454 27.989 97.082 1.00 53.94 181 ASP A O 1
ATOM 1321 N N . ASN A 1 182 ? -60.992 29.584 96.501 1.00 44.66 182 ASN A N 1
ATOM 1322 C CA . ASN A 1 182 ? -60.321 29.754 97.799 1.00 44.66 182 ASN A CA 1
ATOM 1323 C C . ASN A 1 182 ? -59.955 31.235 97.986 1.00 44.66 182 ASN A C 1
ATOM 1325 O O . ASN A 1 182 ? -59.829 31.676 99.149 1.00 44.66 182 ASN A O 1
#